Protein AF-A0A3D4YPX7-F1 (afdb_monomer)

Sequence (215 aa):
DRLLIETVGVGQSELDVARTADTTALILVPESGDSIQTLKAGVMEVADIFIVNKADRPGADRLRNDVELMLGLRKGVSFGNVPAHHGIDLKRMNPARAAREAAAAPTPAQWTPPVLSAIATKEEGIAEFVAALDRHFAYLEQSGKLSARRRERLRERVMDIVEQKIRVRLWKDTATMSRLELQLPSVEQGRSTPFAVADELLRQSGELVSGEEDK

Mean predicted aligned error: 9.62 Å

pLDDT: mean 83.22, std 16.82, range [33.41, 98.25]

Radius of gyration: 25.33 Å; Cα contacts (8 Å, |Δi|>4): 202; chains: 1; bounding box: 75×41×67 Å

Secondary structure (DSSP, 8-state):
--------SSSSHHHHHHHHSSS-EEEE-TT-TTHHHHS-HHHHHH-SEEEEE-TTSTTHHHHHHHHHHHHHHHTT--TTS--SSS---GGG--HHHHHHHHHH-SS-SS----EEEEBGGGTBTHHHHHHHHHHHHHHHHHTSHHHHHHHHHHHHHHHHHHHHHHHHHHHH-HHHHHHHHHHHHHHHTTSS-HHHHHHHHHHTTHHHHHT----

Structure (mmCIF, N/CA/C/O backbone):
data_AF-A0A3D4YPX7-F1
#
_entry.id   AF-A0A3D4YPX7-F1
#
loop_
_atom_site.group_PDB
_atom_site.id
_atom_site.type_symbol
_atom_site.label_atom_id
_atom_site.label_alt_id
_atom_site.label_comp_id
_atom_site.label_asym_id
_atom_site.label_entity_id
_atom_site.label_seq_id
_atom_site.pdbx_PDB_ins_code
_atom_site.Cartn_x
_atom_site.Cartn_y
_atom_site.Cartn_z
_atom_site.occupancy
_atom_site.B_iso_or_equiv
_atom_site.auth_seq_id
_atom_site.auth_comp_id
_atom_site.auth_asym_id
_atom_site.auth_atom_id
_atom_site.pdbx_PDB_model_num
ATOM 1 N N . ASP A 1 1 ? -11.548 -7.469 -15.439 1.00 84.50 1 ASP A N 1
ATOM 2 C CA . ASP A 1 1 ? -11.468 -6.000 -15.269 1.00 84.50 1 ASP A CA 1
ATOM 3 C C . ASP A 1 1 ? -10.284 -5.608 -14.405 1.00 84.50 1 ASP A C 1
ATOM 5 O O . ASP A 1 1 ? -9.795 -6.439 -13.646 1.00 84.50 1 ASP A O 1
ATOM 9 N N . ARG A 1 2 ? -9.805 -4.366 -14.535 1.00 89.88 2 ARG A N 1
ATOM 10 C CA . ARG A 1 2 ? -8.715 -3.799 -13.726 1.00 89.88 2 ARG A CA 1
ATOM 11 C C . ARG A 1 2 ? -9.226 -2.540 -13.031 1.00 89.88 2 ARG A C 1
ATOM 13 O O . ARG A 1 2 ? -9.752 -1.656 -13.699 1.00 89.88 2 ARG A O 1
ATOM 20 N N . LEU A 1 3 ? -9.061 -2.468 -11.713 1.00 92.38 3 LEU A N 1
ATOM 21 C CA . LEU A 1 3 ? -9.351 -1.276 -10.917 1.00 92.38 3 LEU A CA 1
ATOM 22 C C . LEU A 1 3 ? -8.025 -0.639 -10.508 1.00 92.38 3 LEU A C 1
ATOM 24 O O . LEU A 1 3 ? -7.201 -1.300 -9.878 1.00 92.38 3 LEU A O 1
ATOM 28 N N . LEU A 1 4 ? -7.824 0.625 -10.872 1.00 91.69 4 LEU A N 1
ATOM 29 C CA . LEU A 1 4 ? -6.650 1.390 -10.471 1.00 91.69 4 LEU A CA 1
ATOM 30 C C . LEU A 1 4 ? -7.029 2.305 -9.309 1.00 91.69 4 LEU A C 1
ATOM 32 O O . LEU A 1 4 ? -8.051 2.988 -9.362 1.00 91.69 4 LEU A O 1
ATOM 36 N N . ILE A 1 5 ? -6.202 2.297 -8.267 1.00 90.00 5 ILE A N 1
ATOM 37 C CA . ILE A 1 5 ? -6.337 3.163 -7.097 1.00 90.00 5 ILE A CA 1
ATOM 38 C C . ILE A 1 5 ? -5.034 3.946 -6.988 1.00 90.00 5 ILE A C 1
ATOM 40 O O . ILE A 1 5 ? -3.963 3.352 -6.883 1.00 90.00 5 ILE A O 1
ATOM 44 N N . GLU A 1 6 ? -5.131 5.269 -7.035 1.00 88.88 6 GLU A N 1
ATOM 45 C CA . GLU A 1 6 ? -3.992 6.177 -6.927 1.00 88.88 6 GLU A CA 1
ATOM 46 C C . GLU A 1 6 ? -4.049 6.921 -5.590 1.00 88.88 6 GLU A C 1
ATOM 48 O O . GLU A 1 6 ? -5.106 7.386 -5.158 1.00 88.88 6 GLU A O 1
ATOM 53 N N . THR A 1 7 ? -2.904 7.034 -4.921 1.00 84.06 7 THR A N 1
ATOM 54 C CA . THR A 1 7 ? -2.741 7.891 -3.743 1.00 84.06 7 THR A CA 1
ATOM 55 C C . THR A 1 7 ? -2.659 9.352 -4.172 1.00 84.06 7 THR A C 1
ATOM 57 O O . THR A 1 7 ? -1.869 9.683 -5.054 1.00 84.06 7 THR A O 1
ATOM 60 N N . VAL A 1 8 ? -3.391 10.244 -3.506 1.00 81.31 8 VAL A N 1
ATOM 61 C CA . VAL A 1 8 ? -3.323 11.691 -3.761 1.00 81.31 8 VAL A CA 1
ATOM 62 C C . VAL A 1 8 ? -2.720 12.402 -2.547 1.00 81.31 8 VAL A C 1
ATOM 64 O O . VAL A 1 8 ? -3.226 12.260 -1.437 1.00 81.31 8 VAL A O 1
ATOM 67 N N . GLY A 1 9 ? -1.673 13.206 -2.763 1.00 66.94 9 GLY A N 1
ATOM 68 C CA . GLY A 1 9 ? -1.049 14.040 -1.726 1.00 66.94 9 GLY A CA 1
ATOM 69 C C . GLY A 1 9 ? 0.065 13.353 -0.924 1.00 66.94 9 GLY A C 1
ATOM 70 O O . GLY A 1 9 ? 0.641 12.367 -1.370 1.00 66.94 9 GLY A O 1
ATOM 71 N N . VAL A 1 10 ? 0.396 13.926 0.240 1.00 57.75 10 VAL A N 1
ATOM 72 C CA . VAL A 1 10 ? 1.393 13.414 1.200 1.00 57.75 10 VAL A CA 1
ATOM 73 C C . VAL A 1 10 ? 0.692 13.055 2.511 1.00 57.75 10 VAL A C 1
ATOM 75 O O . VAL A 1 10 ? -0.045 13.884 3.048 1.00 57.75 10 VAL A O 1
ATOM 78 N N . GLY A 1 11 ? 0.886 11.841 3.040 1.00 60.31 11 GLY A N 1
ATOM 79 C CA . GLY A 1 11 ? 0.175 11.423 4.253 1.00 60.31 11 GLY A CA 1
ATOM 80 C C . GLY A 1 11 ? 0.639 10.101 4.865 1.00 60.31 11 GLY A C 1
ATOM 81 O O . GLY A 1 11 ? 1.799 9.728 4.762 1.00 60.31 11 GLY A O 1
ATOM 82 N N . GLN A 1 12 ? -0.261 9.453 5.610 1.00 57.69 12 GLN A N 1
ATOM 83 C CA . GLN A 1 12 ? -0.138 8.054 6.065 1.00 57.69 12 GLN A CA 1
ATOM 84 C C . GLN A 1 12 ? -0.916 7.093 5.140 1.00 57.69 12 GLN A C 1
ATOM 86 O O . GLN A 1 12 ? -1.002 5.896 5.396 1.00 57.69 12 GLN A O 1
ATOM 91 N N . SER A 1 13 ? -1.509 7.627 4.071 1.00 63.69 13 SER A N 1
ATOM 92 C CA . SER A 1 13 ? -2.477 6.947 3.208 1.00 63.69 13 SER A CA 1
ATOM 93 C C . SER A 1 13 ? -1.831 5.968 2.228 1.00 63.69 13 SER A C 1
ATOM 95 O O . SER A 1 13 ? -2.516 5.115 1.667 1.00 63.69 13 SER A O 1
ATOM 97 N N . GLU A 1 14 ? -0.523 6.072 1.997 1.00 70.69 14 GLU A N 1
ATOM 98 C CA . GLU A 1 14 ? 0.189 5.250 1.022 1.00 70.69 14 GLU A CA 1
ATOM 99 C C . GLU A 1 14 ? 0.231 3.783 1.465 1.00 70.69 14 GLU A C 1
ATOM 101 O O . GLU A 1 14 ? 0.083 2.879 0.641 1.00 70.69 14 GLU A O 1
ATOM 106 N N . LEU A 1 15 ? 0.362 3.536 2.774 1.00 72.81 15 LEU A N 1
ATOM 107 C CA . LEU A 1 15 ? 0.343 2.182 3.324 1.00 72.81 15 LEU A CA 1
ATOM 108 C C . LEU A 1 15 ? -1.065 1.570 3.284 1.00 72.81 15 LEU A C 1
ATOM 110 O O . LEU A 1 15 ? -1.204 0.384 2.987 1.00 72.81 15 LEU A O 1
ATOM 114 N N . ASP A 1 16 ? -2.104 2.370 3.524 1.00 73.62 16 ASP A N 1
ATOM 115 C CA . ASP A 1 16 ? -3.502 1.919 3.496 1.00 73.62 16 ASP A CA 1
ATOM 116 C C . ASP A 1 16 ? -3.948 1.542 2.075 1.00 73.62 16 ASP A C 1
ATOM 118 O O . ASP A 1 16 ? -4.589 0.505 1.856 1.00 73.62 16 ASP A O 1
ATOM 122 N N . VAL A 1 17 ? -3.551 2.342 1.077 1.00 72.88 17 VAL A N 1
ATOM 123 C CA . VAL A 1 17 ? -3.803 2.028 -0.337 1.00 72.88 17 VAL A CA 1
ATOM 124 C C . VAL A 1 17 ? -3.057 0.760 -0.744 1.00 72.88 17 VAL A C 1
ATOM 126 O O . VAL A 1 17 ? -3.662 -0.139 -1.335 1.00 72.88 17 VAL A O 1
ATOM 129 N N . ALA A 1 18 ? -1.781 0.634 -0.366 1.00 76.25 18 ALA A N 1
ATOM 130 C CA . ALA A 1 18 ? -0.996 -0.561 -0.659 1.00 76.25 18 ALA A CA 1
ATOM 131 C C . ALA A 1 18 ? -1.597 -1.832 -0.038 1.00 76.25 18 ALA A C 1
ATOM 133 O O . ALA A 1 18 ? -1.568 -2.901 -0.649 1.00 76.25 18 ALA A O 1
ATOM 134 N N . ARG A 1 19 ? -2.188 -1.725 1.160 1.00 76.31 19 ARG A N 1
ATOM 135 C CA . ARG A 1 19 ? -2.872 -2.845 1.821 1.00 76.31 19 ARG A CA 1
ATOM 136 C C . ARG A 1 19 ? -4.151 -3.259 1.115 1.00 76.31 19 ARG A C 1
ATOM 138 O O . ARG A 1 19 ? -4.488 -4.436 1.187 1.00 76.31 19 ARG A O 1
ATOM 145 N N . THR A 1 20 ? -4.827 -2.345 0.418 1.00 82.81 20 THR A N 1
ATOM 146 C CA . THR A 1 20 ? -6.113 -2.592 -0.256 1.00 82.81 20 THR A CA 1
ATOM 147 C C . THR A 1 20 ? -5.950 -3.299 -1.607 1.00 82.81 20 THR A C 1
ATOM 149 O O . THR A 1 20 ? -6.767 -4.156 -1.959 1.00 82.81 20 THR A O 1
ATOM 152 N N . ALA A 1 21 ? -4.898 -2.978 -2.362 1.00 89.62 21 ALA A N 1
ATOM 153 C CA . ALA A 1 21 ? -4.678 -3.516 -3.703 1.00 89.62 21 ALA A CA 1
ATOM 154 C C . ALA A 1 21 ? -4.184 -4.979 -3.698 1.00 89.62 21 ALA A C 1
ATOM 156 O O . ALA A 1 21 ? -3.568 -5.466 -2.749 1.00 89.62 21 ALA A O 1
ATOM 157 N N . ASP A 1 22 ? -4.450 -5.725 -4.777 1.00 92.94 22 ASP A N 1
ATOM 158 C CA . ASP A 1 22 ? -3.820 -7.040 -4.985 1.00 92.94 22 ASP A CA 1
ATOM 159 C C . ASP A 1 22 ? -2.327 -6.893 -5.314 1.00 92.94 22 ASP A C 1
ATOM 161 O O . ASP A 1 22 ? -1.504 -7.675 -4.837 1.00 92.94 22 ASP A O 1
ATOM 165 N N . THR A 1 23 ? -2.004 -5.883 -6.124 1.00 93.88 23 THR A N 1
ATOM 166 C CA . THR A 1 23 ? -0.656 -5.540 -6.579 1.00 93.88 23 THR A CA 1
ATOM 167 C C . THR A 1 23 ? -0.424 -4.054 -6.369 1.00 93.88 23 THR A C 1
ATOM 169 O O . THR A 1 23 ? -1.228 -3.248 -6.838 1.00 93.88 23 THR A O 1
ATOM 172 N N . THR A 1 24 ? 0.683 -3.698 -5.727 1.00 93.44 24 THR A N 1
ATOM 173 C CA . THR A 1 24 ? 1.071 -2.299 -5.516 1.00 93.44 24 THR A CA 1
ATOM 174 C C . THR A 1 24 ? 2.270 -1.943 -6.385 1.00 93.44 24 THR A C 1
ATOM 176 O O . THR A 1 24 ? 3.284 -2.644 -6.379 1.00 93.44 24 THR A O 1
ATOM 179 N N . ALA A 1 25 ? 2.167 -0.838 -7.121 1.00 93.62 25 ALA A N 1
ATOM 180 C CA . ALA A 1 25 ? 3.233 -0.315 -7.964 1.00 93.62 25 ALA A CA 1
ATOM 181 C C . ALA A 1 25 ? 3.757 1.010 -7.398 1.00 93.62 25 ALA A C 1
ATOM 183 O O . ALA A 1 25 ? 2.975 1.927 -7.156 1.00 93.62 25 ALA A O 1
ATOM 184 N N . LEU A 1 26 ? 5.074 1.120 -7.211 1.00 91.88 26 LEU A N 1
ATOM 185 C CA . LEU A 1 26 ? 5.723 2.356 -6.780 1.00 91.88 26 LEU A CA 1
ATOM 186 C C . LEU A 1 26 ? 6.378 3.051 -7.972 1.00 91.88 26 LEU A C 1
ATOM 188 O O . LEU A 1 26 ? 7.282 2.499 -8.604 1.00 91.88 26 LEU A O 1
ATOM 192 N N . ILE A 1 27 ? 5.939 4.275 -8.252 1.00 92.19 27 ILE A N 1
ATOM 193 C CA . ILE A 1 27 ? 6.471 5.099 -9.337 1.00 92.19 27 ILE A CA 1
ATOM 194 C C . ILE A 1 27 ? 7.475 6.099 -8.759 1.00 92.19 27 ILE A C 1
ATOM 196 O O . ILE A 1 27 ? 7.160 6.872 -7.858 1.00 92.19 27 ILE A O 1
ATOM 200 N N . LEU A 1 28 ? 8.689 6.083 -9.300 1.00 91.12 28 LEU A N 1
ATOM 201 C CA . LEU A 1 28 ? 9.826 6.915 -8.925 1.00 91.12 28 LEU A CA 1
ATOM 202 C C . LEU A 1 28 ? 10.259 7.773 -10.115 1.00 91.12 28 LEU A C 1
ATOM 204 O O . LEU A 1 28 ? 10.025 7.406 -11.266 1.00 91.12 28 LEU A O 1
ATOM 208 N N . VAL A 1 29 ? 10.933 8.892 -9.851 1.00 91.31 29 VAL A N 1
ATOM 209 C CA . VAL A 1 29 ? 11.547 9.740 -10.885 1.00 91.31 29 VAL A CA 1
ATOM 210 C C . VAL A 1 29 ? 13.000 10.079 -10.506 1.00 91.31 29 VAL A C 1
ATOM 212 O O . VAL A 1 29 ? 13.295 10.157 -9.317 1.00 91.31 29 VAL A O 1
ATOM 215 N N . PRO A 1 30 ? 13.928 10.280 -11.463 1.00 86.38 30 PRO A N 1
ATOM 216 C CA . PRO A 1 30 ? 15.366 10.402 -11.167 1.00 86.38 30 PRO A CA 1
ATOM 217 C C . PRO A 1 30 ? 15.787 11.656 -10.387 1.00 86.38 30 PRO A C 1
ATOM 219 O O . PRO A 1 30 ? 16.738 11.619 -9.615 1.00 86.38 30 PRO A O 1
ATOM 222 N N . GLU A 1 31 ? 15.100 12.777 -10.610 1.00 74.06 31 GLU A N 1
ATOM 223 C CA . GLU A 1 31 ? 15.520 14.116 -10.158 1.00 74.06 31 GLU A CA 1
ATOM 224 C C . GLU A 1 31 ? 14.947 14.517 -8.792 1.00 74.06 31 GLU A C 1
ATOM 226 O O . GLU A 1 31 ? 15.206 15.615 -8.300 1.00 74.06 31 GLU A O 1
ATOM 231 N N . SER A 1 32 ? 14.163 13.651 -8.153 1.00 63.31 32 SER A N 1
ATOM 232 C CA . SER A 1 32 ? 13.743 13.847 -6.769 1.00 63.31 32 SER A CA 1
ATOM 233 C C . SER A 1 32 ? 14.912 13.443 -5.866 1.00 63.31 32 SER A C 1
ATOM 235 O O . SER A 1 32 ? 15.042 12.296 -5.450 1.00 63.31 32 SER A O 1
ATOM 237 N N . GLY A 1 33 ? 15.820 14.400 -5.651 1.00 54.69 33 GLY A N 1
ATOM 238 C CA . GLY A 1 33 ? 17.189 14.240 -5.133 1.00 54.69 33 GLY A CA 1
ATOM 239 C C . GLY A 1 33 ? 17.380 13.636 -3.737 1.00 54.69 33 GLY A C 1
ATOM 240 O O . GLY A 1 33 ? 18.474 13.742 -3.201 1.00 54.69 33 GLY A O 1
ATOM 241 N N . ASP A 1 34 ? 16.362 12.995 -3.167 1.00 56.94 34 ASP A N 1
ATOM 242 C CA . ASP A 1 34 ? 16.410 12.332 -1.861 1.00 56.94 34 ASP A CA 1
ATOM 243 C C . ASP A 1 34 ? 15.482 11.097 -1.781 1.00 56.94 34 ASP A C 1
ATOM 245 O O . ASP A 1 34 ? 15.155 10.597 -0.702 1.00 56.94 34 ASP A O 1
ATOM 249 N N . SER A 1 35 ? 15.001 10.597 -2.929 1.00 58.72 35 SER A N 1
ATOM 250 C CA . SER A 1 35 ? 13.830 9.716 -2.971 1.00 58.72 35 SER A CA 1
ATOM 251 C C . SER A 1 35 ? 13.981 8.396 -2.245 1.00 58.72 35 SER A C 1
ATOM 253 O O . SER A 1 35 ? 13.069 8.049 -1.519 1.00 58.72 35 SER A O 1
ATOM 255 N N . ILE A 1 36 ? 15.081 7.654 -2.370 1.00 59.31 36 ILE A N 1
ATOM 256 C CA . ILE A 1 36 ? 15.164 6.340 -1.705 1.00 59.31 36 ILE A CA 1
ATOM 257 C C . ILE A 1 36 ? 15.295 6.490 -0.180 1.00 59.31 36 ILE A C 1
ATOM 259 O O . ILE A 1 36 ? 14.670 5.732 0.552 1.00 59.31 36 ILE A O 1
ATOM 263 N N . GLN A 1 37 ? 16.067 7.470 0.309 1.00 54.72 37 GLN A N 1
ATOM 264 C CA . GLN A 1 37 ? 16.218 7.709 1.753 1.00 54.72 37 GLN A CA 1
ATOM 265 C C . GLN A 1 37 ? 14.966 8.344 2.379 1.00 54.72 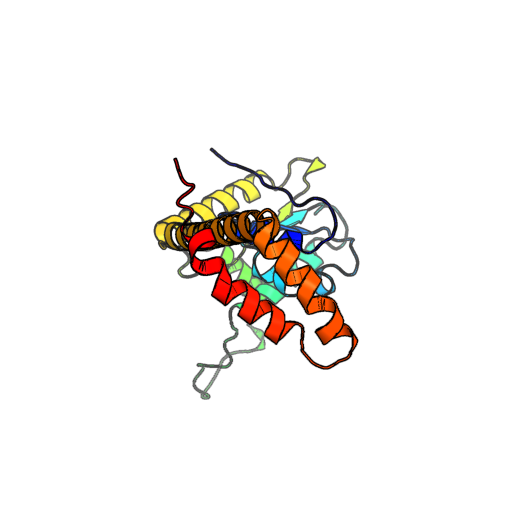37 GLN A C 1
ATOM 267 O O . GLN A 1 37 ? 14.636 8.036 3.524 1.00 54.72 37 GLN A O 1
ATOM 272 N N . THR A 1 38 ? 14.242 9.180 1.628 1.00 56.09 38 THR A N 1
ATOM 273 C CA . THR A 1 38 ? 12.986 9.814 2.075 1.00 56.09 38 THR A CA 1
ATOM 274 C C . THR A 1 38 ? 11.780 8.886 1.942 1.00 56.09 38 THR A C 1
ATOM 276 O O . THR A 1 38 ? 10.820 9.007 2.710 1.00 56.09 38 THR A O 1
ATOM 279 N N . LEU A 1 39 ? 11.821 7.925 1.012 1.00 59.53 39 LEU A N 1
ATOM 280 C CA . LEU A 1 39 ? 10.886 6.806 0.960 1.00 59.53 39 LEU A CA 1
ATOM 281 C C . LEU A 1 39 ? 11.141 5.932 2.184 1.00 59.53 39 LEU A C 1
ATOM 283 O O . LEU A 1 39 ? 11.926 4.987 2.165 1.00 59.53 39 LEU A O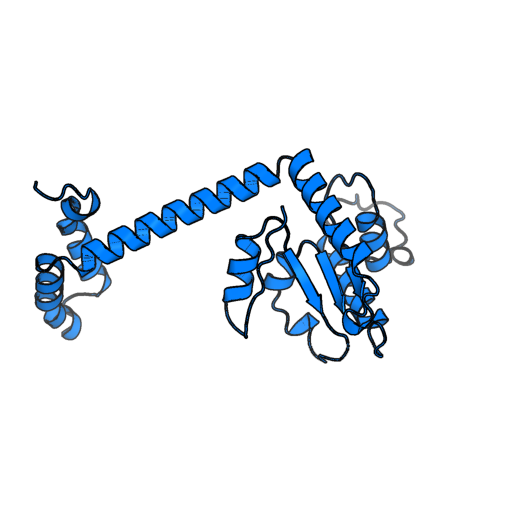 1
ATOM 287 N N . LYS A 1 40 ? 10.467 6.304 3.277 1.00 55.34 40 LYS A N 1
ATOM 288 C CA . LYS A 1 40 ? 10.415 5.574 4.542 1.00 55.34 40 LYS A CA 1
ATOM 289 C C . LYS A 1 40 ? 10.366 4.079 4.245 1.00 55.34 40 LYS A C 1
ATOM 291 O O . LYS A 1 40 ? 9.570 3.655 3.403 1.00 55.34 40 LYS A O 1
ATOM 296 N N . ALA A 1 41 ? 11.171 3.304 4.974 1.00 62.75 41 ALA A N 1
ATOM 297 C CA . ALA A 1 41 ? 11.321 1.856 4.823 1.00 62.75 41 ALA A CA 1
ATOM 298 C C . ALA A 1 41 ? 10.004 1.115 4.491 1.00 62.75 41 ALA A C 1
ATOM 300 O O . ALA A 1 41 ? 10.016 0.232 3.637 1.00 62.75 41 ALA A O 1
ATOM 301 N N . GLY A 1 42 ? 8.871 1.556 5.058 1.00 70.12 42 GLY A N 1
ATOM 302 C CA . GLY A 1 42 ? 7.537 0.994 4.838 1.00 70.12 42 GLY A CA 1
ATOM 303 C C . GLY A 1 42 ? 6.984 1.027 3.402 1.00 70.12 42 GLY A C 1
ATOM 304 O O . GLY A 1 42 ? 6.466 0.009 2.956 1.00 70.12 42 GLY A O 1
ATOM 305 N N . VAL A 1 43 ? 7.091 2.122 2.632 1.00 75.50 43 VAL A N 1
ATOM 306 C CA . VAL A 1 43 ? 6.464 2.170 1.280 1.00 75.50 43 VAL A CA 1
ATOM 307 C C . VAL A 1 43 ? 7.207 1.263 0.297 1.00 75.50 43 VAL A C 1
ATOM 309 O O . VAL A 1 43 ? 6.603 0.581 -0.528 1.00 75.50 43 VAL A O 1
ATOM 312 N N . MET A 1 44 ? 8.531 1.183 0.429 1.00 79.75 44 MET A N 1
ATOM 313 C CA . MET A 1 44 ? 9.345 0.279 -0.384 1.00 79.75 44 MET A CA 1
ATOM 314 C C . MET A 1 44 ? 9.119 -1.199 -0.037 1.00 79.75 44 MET A C 1
ATOM 316 O O . MET A 1 44 ? 9.494 -2.069 -0.815 1.00 79.75 44 MET A O 1
ATOM 320 N N . GLU A 1 45 ? 8.595 -1.519 1.150 1.00 79.19 45 GLU A N 1
ATOM 321 C CA . GLU A 1 45 ? 8.318 -2.904 1.580 1.00 79.19 45 GLU A CA 1
ATOM 322 C C . GLU A 1 45 ? 7.027 -3.461 1.000 1.00 79.19 45 GLU A C 1
ATOM 324 O O . GLU A 1 45 ? 6.918 -4.670 0.808 1.00 79.19 45 GLU A O 1
ATOM 329 N N . VAL A 1 46 ? 6.068 -2.588 0.708 1.00 82.25 46 VAL A N 1
ATOM 330 C CA . VAL A 1 46 ? 4.743 -2.988 0.225 1.00 82.25 46 VAL A CA 1
ATOM 331 C C . VAL A 1 46 ? 4.608 -2.945 -1.295 1.00 82.25 46 VAL A C 1
ATOM 333 O O . VAL A 1 46 ? 3.596 -3.394 -1.824 1.00 82.25 46 VAL A O 1
ATOM 336 N N . ALA A 1 47 ? 5.613 -2.428 -2.005 1.00 90.81 47 ALA A N 1
ATOM 337 C CA . ALA A 1 47 ? 5.627 -2.394 -3.460 1.00 90.81 47 ALA A CA 1
ATOM 338 C C . ALA A 1 47 ? 5.954 -3.777 -4.046 1.00 90.81 47 ALA A C 1
ATOM 340 O O . ALA A 1 47 ? 7.015 -4.352 -3.795 1.00 90.81 47 ALA A O 1
ATOM 341 N N . ASP A 1 48 ? 5.059 -4.285 -4.887 1.00 94.38 48 ASP A N 1
ATOM 342 C CA . ASP A 1 48 ? 5.270 -5.519 -5.639 1.00 94.38 48 ASP A CA 1
ATOM 343 C C . ASP A 1 48 ? 5.964 -5.241 -6.990 1.00 94.38 48 ASP A C 1
ATOM 345 O O . ASP A 1 48 ? 6.539 -6.155 -7.582 1.00 94.38 48 ASP A O 1
ATOM 349 N N . ILE A 1 49 ? 5.924 -3.997 -7.491 1.00 96.25 49 ILE A N 1
ATOM 350 C CA . ILE A 1 49 ? 6.545 -3.545 -8.750 1.00 96.25 49 ILE A CA 1
ATOM 351 C C . ILE A 1 49 ? 7.102 -2.126 -8.568 1.00 96.25 49 ILE A C 1
ATOM 353 O O . ILE A 1 49 ? 6.446 -1.278 -7.966 1.00 96.25 49 ILE A O 1
ATOM 357 N N . PHE A 1 50 ? 8.276 -1.845 -9.134 1.00 95.50 50 PHE A N 1
ATOM 358 C CA . PHE A 1 50 ? 8.869 -0.506 -9.165 1.00 95.50 50 PHE A CA 1
ATOM 359 C C . PHE A 1 50 ? 8.963 0.007 -10.601 1.00 95.50 50 PHE A C 1
ATOM 361 O O . PHE A 1 50 ? 9.322 -0.738 -11.515 1.00 95.50 50 PHE A O 1
ATOM 368 N N . ILE A 1 51 ? 8.680 1.294 -10.792 1.00 96.38 51 ILE A N 1
ATOM 369 C CA . ILE A 1 51 ? 8.764 1.972 -12.084 1.00 96.38 51 ILE A CA 1
ATOM 370 C C . ILE A 1 51 ? 9.605 3.229 -11.915 1.00 96.38 51 ILE A C 1
ATOM 372 O O . ILE A 1 51 ? 9.238 4.121 -11.160 1.00 96.38 51 ILE A O 1
ATOM 376 N N . VAL A 1 52 ? 10.706 3.333 -12.650 1.00 95.50 52 VAL A N 1
ATOM 377 C CA . VAL A 1 52 ? 11.451 4.580 -12.833 1.00 95.50 52 VAL A CA 1
ATOM 378 C C . VAL A 1 52 ? 10.864 5.288 -14.050 1.00 95.50 52 VAL A C 1
ATOM 380 O O . VAL A 1 52 ? 11.195 4.977 -15.194 1.00 95.50 52 VAL A O 1
ATOM 383 N N . ASN A 1 53 ? 9.931 6.204 -13.802 1.00 96.25 53 ASN A N 1
ATOM 384 C CA . ASN A 1 53 ? 9.318 7.027 -14.836 1.00 96.25 53 ASN A CA 1
ATOM 385 C C . ASN A 1 53 ? 10.220 8.223 -15.184 1.00 96.25 53 ASN A C 1
ATOM 387 O O . ASN A 1 53 ? 11.043 8.651 -14.375 1.00 96.25 53 ASN A O 1
ATOM 391 N N . LYS A 1 54 ? 10.021 8.804 -16.371 1.00 96.19 54 LYS A N 1
ATOM 392 C CA . LYS A 1 54 ? 10.906 9.818 -16.966 1.00 96.19 54 LYS A CA 1
ATOM 393 C C . LYS A 1 54 ? 12.326 9.276 -17.144 1.00 96.19 54 LYS A C 1
ATOM 395 O O . LYS A 1 54 ? 13.309 9.930 -16.796 1.00 96.19 54 LYS A O 1
ATOM 400 N N . ALA A 1 55 ? 12.414 8.044 -17.644 1.00 96.06 55 ALA A N 1
ATOM 401 C CA . ALA A 1 55 ? 13.673 7.338 -17.841 1.00 96.06 55 ALA A CA 1
ATOM 402 C C . ALA A 1 55 ? 14.601 7.995 -18.884 1.00 96.06 55 ALA A C 1
ATOM 404 O O . ALA A 1 55 ? 15.778 7.663 -18.949 1.00 96.06 55 ALA A O 1
ATOM 405 N N . ASP A 1 56 ? 14.097 8.958 -19.658 1.00 96.00 56 ASP A N 1
ATOM 406 C CA . ASP A 1 56 ? 14.870 9.841 -20.532 1.00 96.00 56 ASP A CA 1
ATOM 407 C C . ASP A 1 56 ? 15.698 10.894 -19.780 1.00 96.00 56 ASP A C 1
ATOM 409 O O . ASP A 1 56 ? 16.538 11.563 -20.384 1.00 96.00 56 ASP A O 1
ATOM 413 N N . ARG A 1 57 ? 15.471 11.071 -18.474 1.00 94.81 57 ARG A N 1
ATOM 414 C CA . ARG A 1 57 ? 16.171 12.075 -17.672 1.00 94.81 57 ARG A CA 1
ATOM 415 C C . ARG A 1 57 ? 17.488 11.548 -17.097 1.00 94.81 57 ARG A C 1
ATOM 417 O O . ARG A 1 57 ? 17.578 10.373 -16.724 1.00 94.81 57 ARG A O 1
ATOM 424 N N . PRO A 1 58 ? 18.504 12.419 -16.945 1.00 93.25 58 PRO A N 1
ATOM 425 C CA . PRO A 1 58 ? 19.747 12.060 -16.276 1.00 93.25 58 PRO A CA 1
ATOM 426 C C . PRO A 1 58 ? 19.502 11.446 -14.891 1.00 93.25 58 PRO A C 1
ATOM 428 O O . PRO A 1 58 ? 18.690 11.936 -14.111 1.00 93.25 58 PRO A O 1
ATOM 431 N N . GLY A 1 59 ? 20.226 10.370 -14.579 1.00 91.31 59 GLY A N 1
ATOM 432 C CA . GLY A 1 59 ? 20.126 9.671 -13.293 1.00 91.31 59 GLY A CA 1
ATOM 433 C C . GLY A 1 59 ? 19.126 8.511 -13.254 1.00 91.31 59 GLY A C 1
ATOM 434 O O . GLY A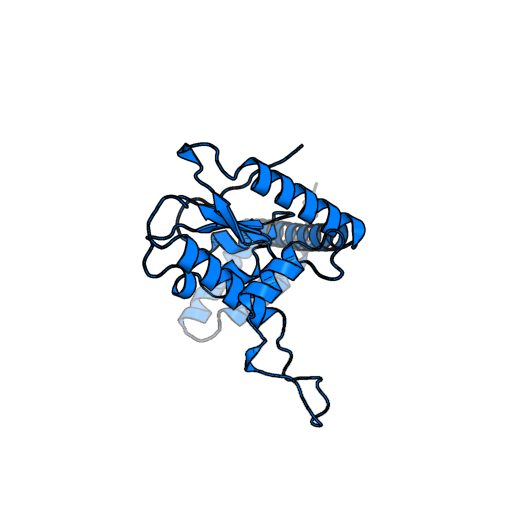 1 59 ? 19.125 7.781 -12.265 1.00 91.31 59 GLY A O 1
ATOM 435 N N . ALA A 1 60 ? 18.331 8.279 -14.306 1.00 93.31 60 ALA A N 1
ATOM 436 C CA . ALA A 1 60 ? 17.369 7.172 -14.348 1.00 93.31 60 ALA A CA 1
ATOM 437 C C . ALA A 1 60 ? 18.014 5.796 -14.150 1.00 93.31 60 ALA A C 1
ATOM 439 O O . ALA A 1 60 ? 17.577 5.024 -13.295 1.00 93.31 60 ALA A O 1
ATOM 440 N N . ASP A 1 61 ? 19.101 5.518 -14.873 1.00 93.06 61 ASP A N 1
ATOM 441 C CA . ASP A 1 61 ? 19.826 4.249 -14.752 1.00 93.06 61 ASP A CA 1
ATOM 442 C C . ASP A 1 61 ? 20.425 4.052 -13.359 1.00 93.06 61 ASP A C 1
ATOM 444 O O . ASP A 1 61 ? 20.412 2.944 -12.819 1.00 93.06 61 ASP A O 1
ATOM 448 N N . ARG A 1 62 ? 20.915 5.141 -12.754 1.00 91.00 62 ARG A N 1
ATOM 449 C CA . ARG A 1 62 ? 21.446 5.126 -11.390 1.00 91.00 62 ARG A CA 1
ATOM 450 C C . ARG A 1 62 ? 20.343 4.790 -10.390 1.00 91.00 62 ARG A C 1
ATOM 452 O O . ARG A 1 62 ? 20.510 3.853 -9.620 1.00 91.00 62 ARG A O 1
ATOM 459 N N . LEU A 1 63 ? 19.210 5.491 -10.452 1.00 91.00 63 LEU A N 1
ATOM 460 C CA . LEU A 1 63 ? 18.069 5.250 -9.569 1.00 91.00 63 LEU A CA 1
ATOM 461 C C . LEU A 1 63 ? 17.552 3.812 -9.698 1.00 91.00 63 LEU A C 1
ATOM 463 O O . LEU A 1 63 ? 17.320 3.144 -8.693 1.00 91.00 63 LEU A O 1
ATOM 467 N N . ARG A 1 64 ? 17.422 3.306 -10.929 1.00 92.75 64 ARG A N 1
ATOM 468 C CA . ARG A 1 64 ? 17.035 1.914 -11.181 1.00 92.75 64 ARG A CA 1
ATOM 469 C C . ARG A 1 64 ? 18.001 0.935 -10.511 1.00 92.75 64 ARG A C 1
ATOM 471 O O . ARG A 1 64 ? 17.557 0.025 -9.815 1.00 92.75 64 ARG A O 1
ATOM 478 N N . ASN A 1 65 ? 19.303 1.133 -10.703 1.00 91.12 65 ASN A N 1
ATOM 479 C CA . ASN A 1 65 ? 20.329 0.281 -10.110 1.00 91.12 65 ASN A CA 1
ATOM 480 C C . ASN A 1 65 ? 20.328 0.347 -8.572 1.00 91.12 65 ASN A C 1
ATOM 482 O O . ASN A 1 65 ? 20.498 -0.683 -7.923 1.00 91.12 65 ASN A O 1
ATOM 486 N N . ASP A 1 66 ? 20.092 1.522 -7.988 1.00 89.50 66 ASP A N 1
ATOM 487 C CA . ASP A 1 66 ? 20.025 1.702 -6.534 1.00 89.50 66 ASP A CA 1
ATOM 488 C C . ASP A 1 66 ? 18.828 0.940 -5.926 1.00 89.50 66 ASP A C 1
ATOM 490 O O . ASP A 1 66 ? 18.973 0.269 -4.899 1.00 89.50 66 ASP A O 1
ATOM 494 N N . VAL A 1 67 ? 17.662 0.953 -6.589 1.00 90.38 67 VAL A N 1
ATOM 495 C CA . VAL A 1 67 ? 16.492 0.149 -6.179 1.00 90.38 67 VAL A CA 1
ATOM 496 C C . VAL A 1 67 ? 16.780 -1.349 -6.311 1.00 90.38 67 VAL A C 1
ATOM 498 O O . VAL A 1 67 ? 16.514 -2.113 -5.383 1.00 90.38 67 VAL A O 1
ATOM 501 N N . GLU A 1 68 ? 17.354 -1.792 -7.433 1.00 91.19 68 GLU A N 1
ATOM 502 C CA . GLU A 1 68 ? 17.712 -3.202 -7.635 1.00 91.19 68 GLU A CA 1
ATOM 503 C C . GLU A 1 68 ? 18.730 -3.690 -6.590 1.00 91.19 68 GLU A C 1
ATOM 505 O O . GLU A 1 68 ? 18.596 -4.799 -6.070 1.00 91.19 68 GLU A O 1
ATOM 510 N N . LEU A 1 69 ? 19.722 -2.863 -6.239 1.00 88.06 69 LEU A N 1
ATOM 511 C CA . LEU A 1 69 ? 20.695 -3.160 -5.186 1.00 88.06 69 LEU A CA 1
ATOM 512 C C . LEU A 1 69 ? 19.992 -3.366 -3.841 1.00 88.06 69 LEU A C 1
ATOM 514 O O . LEU A 1 69 ? 20.236 -4.367 -3.166 1.00 88.06 69 LEU A O 1
ATOM 518 N N . MET A 1 70 ? 19.091 -2.455 -3.471 1.00 86.19 70 MET A N 1
ATOM 519 C CA . MET A 1 70 ? 18.326 -2.530 -2.225 1.00 86.19 70 MET A CA 1
ATOM 520 C C . MET A 1 70 ? 17.459 -3.797 -2.155 1.00 86.19 70 MET A C 1
ATOM 522 O O . MET A 1 70 ? 17.461 -4.496 -1.138 1.00 86.19 70 MET A O 1
ATOM 526 N N . LEU A 1 71 ? 16.772 -4.144 -3.247 1.00 86.56 71 LEU A N 1
ATOM 527 C CA . LEU A 1 71 ? 15.984 -5.376 -3.350 1.00 86.56 71 LEU A CA 1
ATOM 528 C C . LEU A 1 71 ? 16.861 -6.633 -3.255 1.00 86.56 71 LEU A C 1
ATOM 530 O O . LEU A 1 71 ? 16.493 -7.593 -2.573 1.00 86.56 71 LEU A O 1
ATOM 534 N N . GLY A 1 72 ? 18.034 -6.617 -3.893 1.00 84.69 72 GLY A N 1
ATOM 535 C CA . GLY A 1 72 ? 19.011 -7.704 -3.826 1.00 84.69 72 GLY A CA 1
ATOM 536 C C . GLY A 1 72 ? 19.548 -7.935 -2.413 1.00 84.69 72 GLY A C 1
ATOM 537 O O . GLY A 1 72 ? 19.686 -9.080 -1.986 1.00 84.69 72 GLY A O 1
ATOM 538 N N . LEU A 1 73 ? 19.790 -6.861 -1.657 1.00 82.00 73 LEU A N 1
ATOM 539 C CA . LEU A 1 73 ? 20.203 -6.940 -0.253 1.00 82.00 73 LEU A CA 1
ATOM 540 C C . LEU A 1 73 ? 19.071 -7.472 0.646 1.00 82.00 73 LEU A C 1
ATOM 542 O O . LEU A 1 73 ? 19.321 -8.338 1.484 1.00 82.00 73 LEU A O 1
ATOM 546 N N . ARG A 1 74 ? 17.822 -7.020 0.440 1.00 76.38 74 ARG A N 1
ATOM 547 C CA . ARG A 1 74 ? 16.635 -7.456 1.208 1.00 76.38 74 ARG A CA 1
ATOM 548 C C . ARG A 1 74 ? 16.304 -8.937 1.057 1.00 76.38 74 ARG A C 1
ATOM 550 O O . ARG A 1 74 ? 15.900 -9.564 2.031 1.00 76.38 74 ARG A O 1
ATOM 557 N N . LYS A 1 75 ? 16.463 -9.508 -0.142 1.00 65.44 75 LYS A N 1
ATOM 558 C CA . LYS A 1 75 ? 16.181 -10.934 -0.394 1.00 65.44 75 LYS A CA 1
ATOM 559 C C . LYS A 1 75 ? 17.138 -11.893 0.316 1.00 65.44 75 LYS A C 1
ATOM 561 O O . LYS A 1 75 ? 16.934 -13.101 0.258 1.00 65.44 75 LYS A O 1
ATOM 566 N N . GLY A 1 76 ? 18.157 -11.370 0.991 1.00 53.72 76 GLY A N 1
ATOM 567 C CA . GLY A 1 76 ? 19.161 -12.187 1.626 1.00 53.72 76 GLY A CA 1
ATOM 568 C C . GLY A 1 76 ? 20.190 -12.660 0.607 1.00 53.72 76 GLY A C 1
ATOM 569 O O . GLY A 1 76 ? 20.212 -13.817 0.192 1.00 53.72 76 GLY A O 1
ATOM 570 N N . VAL A 1 77 ? 21.235 -11.850 0.469 1.00 44.41 77 VAL A N 1
ATOM 571 C CA . VAL A 1 77 ? 22.513 -12.367 0.970 1.00 44.41 77 VAL A CA 1
ATOM 572 C C . VAL A 1 77 ? 22.271 -12.790 2.424 1.00 44.41 77 VAL A C 1
ATOM 574 O O . VAL A 1 77 ? 22.458 -12.020 3.360 1.00 44.41 77 VAL A O 1
ATOM 577 N N . SER A 1 78 ? 21.700 -13.979 2.613 1.00 40.59 78 SER A N 1
ATOM 578 C CA . SER A 1 78 ? 21.480 -14.550 3.927 1.00 40.59 78 SER A CA 1
ATOM 579 C C . SER A 1 78 ? 22.874 -14.857 4.459 1.00 40.59 78 SER A C 1
ATOM 581 O O . SER A 1 78 ? 23.446 -15.893 4.134 1.00 40.59 78 SER A O 1
ATOM 583 N N . PHE A 1 79 ? 23.426 -13.997 5.314 1.00 46.06 79 PHE A N 1
ATOM 584 C CA . PHE A 1 79 ? 24.565 -14.332 6.182 1.00 46.06 79 PHE A CA 1
ATOM 585 C C . PHE A 1 79 ? 24.185 -15.393 7.242 1.00 46.06 79 PHE A C 1
ATOM 587 O O . PHE A 1 79 ? 24.709 -15.395 8.348 1.00 46.06 79 PHE A O 1
ATOM 594 N N . GLY A 1 80 ? 23.233 -16.279 6.937 1.00 39.38 80 GLY A N 1
ATOM 595 C CA . GLY A 1 80 ? 22.557 -17.129 7.911 1.00 39.38 80 GLY A CA 1
ATOM 596 C C . GLY A 1 80 ? 22.527 -18.616 7.586 1.00 39.38 80 GLY A C 1
ATOM 597 O O . GLY A 1 80 ? 21.988 -19.346 8.398 1.00 39.38 80 GLY A O 1
ATOM 598 N N . ASN A 1 81 ? 23.060 -19.086 6.447 1.00 35.38 81 ASN A N 1
ATOM 599 C CA . ASN A 1 81 ? 23.118 -20.532 6.158 1.00 35.38 81 ASN A CA 1
ATOM 600 C C . ASN A 1 81 ? 24.196 -20.944 5.135 1.00 35.38 81 ASN A C 1
ATOM 602 O O . ASN A 1 81 ? 24.019 -21.894 4.376 1.00 35.38 81 ASN A O 1
ATOM 606 N N . VAL A 1 82 ? 25.336 -20.251 5.112 1.00 39.81 82 VAL A N 1
ATOM 607 C CA . VAL A 1 82 ? 26.517 -20.735 4.380 1.00 39.81 82 VAL A CA 1
ATOM 608 C C . VAL A 1 82 ? 27.434 -21.423 5.393 1.00 39.81 82 VAL A C 1
ATOM 610 O O . VAL A 1 82 ? 27.934 -20.737 6.287 1.00 39.81 82 VAL A O 1
ATOM 613 N N . PRO A 1 83 ? 27.662 -22.750 5.306 1.00 33.41 83 PRO A N 1
ATOM 614 C CA . PRO A 1 83 ? 28.692 -23.410 6.097 1.00 33.41 83 PRO A CA 1
ATOM 615 C C . PRO A 1 83 ? 30.017 -22.688 5.870 1.00 33.41 83 PRO A C 1
ATOM 617 O O . PRO A 1 83 ? 30.426 -22.473 4.729 1.00 33.41 83 PRO A O 1
ATOM 620 N N . ALA A 1 84 ? 30.674 -22.284 6.953 1.00 39.25 84 ALA A N 1
ATOM 621 C CA . ALA A 1 84 ? 31.911 -21.518 6.918 1.00 39.25 84 ALA A CA 1
ATOM 622 C C . ALA A 1 84 ? 33.113 -22.372 6.469 1.00 39.25 84 ALA A C 1
ATOM 624 O O . AL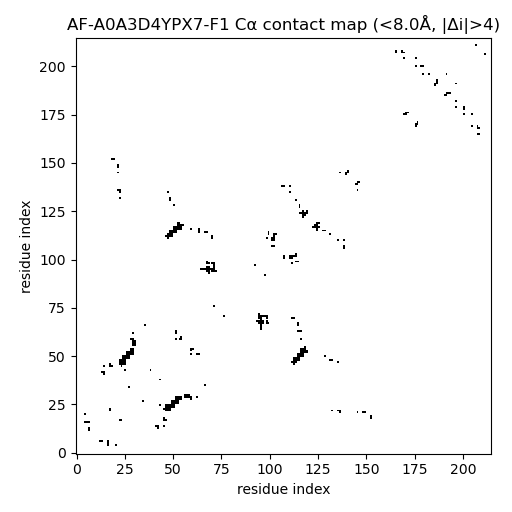A A 1 84 ? 34.094 -22.457 7.188 1.00 39.25 84 ALA A O 1
ATOM 625 N N . HIS A 1 85 ? 33.063 -23.013 5.297 1.00 41.03 85 HIS A N 1
ATOM 626 C CA . HIS A 1 85 ? 34.217 -23.671 4.686 1.00 41.03 85 HIS A CA 1
ATOM 627 C C . HIS A 1 85 ? 34.176 -23.558 3.146 1.00 41.03 85 HIS A C 1
ATOM 629 O O . HIS A 1 85 ? 33.372 -24.191 2.475 1.00 41.03 85 HIS A O 1
ATOM 635 N N . HIS A 1 86 ? 35.111 -22.742 2.635 1.00 42.25 86 HIS A N 1
ATOM 636 C CA . HIS A 1 86 ? 35.609 -22.565 1.259 1.00 42.25 86 HIS A CA 1
ATOM 637 C C . HIS A 1 86 ? 34.690 -21.997 0.150 1.00 42.25 86 HIS A C 1
ATOM 639 O O . HIS A 1 86 ? 33.865 -22.686 -0.434 1.00 42.25 86 HIS A O 1
ATOM 645 N N . GLY A 1 87 ? 35.016 -20.771 -0.296 1.00 44.69 87 GLY A N 1
ATOM 646 C CA . GLY A 1 87 ? 35.088 -20.486 -1.738 1.00 44.69 87 GLY A CA 1
ATOM 647 C C . GLY A 1 87 ? 33.950 -19.713 -2.411 1.00 44.69 87 GLY A C 1
ATOM 648 O O . GLY A 1 87 ? 33.800 -19.846 -3.622 1.00 44.69 87 GLY A O 1
ATOM 649 N N . ILE A 1 88 ? 33.177 -18.884 -1.703 1.00 46.56 88 ILE A N 1
ATOM 650 C CA . ILE A 1 88 ? 32.281 -17.930 -2.382 1.00 46.56 88 ILE A CA 1
ATOM 651 C C . ILE A 1 88 ? 33.071 -16.663 -2.716 1.00 46.56 88 ILE A C 1
ATOM 653 O O . ILE A 1 88 ? 33.512 -15.932 -1.829 1.00 46.56 88 ILE A O 1
ATOM 657 N N . ASP A 1 89 ? 33.264 -16.414 -4.009 1.00 48.97 89 ASP A N 1
ATOM 658 C CA . ASP A 1 89 ? 33.911 -15.207 -4.516 1.00 48.97 89 ASP A CA 1
ATOM 659 C C . ASP A 1 89 ? 32.990 -13.997 -4.284 1.00 48.97 89 ASP A C 1
ATOM 661 O O . ASP A 1 89 ? 32.116 -13.685 -5.095 1.00 48.97 89 ASP A O 1
ATOM 665 N N . LEU A 1 90 ? 33.174 -13.317 -3.149 1.00 50.19 90 LEU A N 1
ATOM 666 C CA . LEU A 1 90 ? 32.451 -12.095 -2.767 1.00 50.19 90 LEU A CA 1
ATOM 667 C C . LEU A 1 90 ? 32.542 -10.995 -3.845 1.00 50.19 90 LEU A C 1
ATOM 669 O O . LEU A 1 90 ? 31.674 -10.128 -3.902 1.00 50.19 90 LEU A O 1
ATOM 673 N N . LYS A 1 91 ? 33.536 -11.052 -4.750 1.00 46.03 91 LYS A N 1
ATOM 674 C CA . LYS A 1 91 ? 33.668 -10.139 -5.900 1.00 46.03 91 LYS A CA 1
ATOM 675 C C . LYS A 1 91 ? 32.678 -10.421 -7.041 1.00 46.03 91 LYS A C 1
ATOM 677 O O . LYS A 1 91 ? 32.536 -9.581 -7.925 1.00 46.03 91 LYS A O 1
ATOM 682 N N . ARG A 1 92 ? 31.991 -11.573 -7.048 1.00 52.81 92 ARG A N 1
ATOM 683 C CA . ARG A 1 92 ? 31.018 -11.973 -8.090 1.00 52.81 92 ARG A CA 1
ATOM 684 C C . ARG A 1 92 ? 29.559 -11.705 -7.729 1.00 52.81 92 ARG A C 1
ATOM 686 O O . ARG A 1 92 ? 28.689 -11.859 -8.585 1.00 52.81 92 ARG A O 1
ATOM 693 N N . MET A 1 93 ? 29.268 -11.293 -6.500 1.00 63.16 93 MET A N 1
ATOM 694 C CA . MET A 1 93 ? 27.903 -10.974 -6.093 1.00 63.16 93 MET A CA 1
ATOM 695 C C . MET A 1 93 ? 27.602 -9.519 -6.440 1.00 63.16 93 MET A C 1
ATOM 697 O O . MET A 1 93 ? 27.946 -8.611 -5.696 1.00 63.16 93 MET A O 1
ATOM 701 N N . ASN A 1 94 ? 26.965 -9.300 -7.591 1.00 83.31 94 ASN A N 1
ATOM 702 C CA . ASN A 1 94 ? 26.286 -8.046 -7.903 1.00 83.31 94 ASN A CA 1
ATOM 703 C C . ASN A 1 94 ? 24.812 -8.204 -7.473 1.00 83.31 94 ASN A C 1
ATOM 705 O O . ASN A 1 94 ? 24.048 -8.842 -8.205 1.00 83.31 94 ASN A O 1
ATOM 709 N N . PRO A 1 95 ? 24.394 -7.682 -6.300 1.00 84.81 95 PRO A N 1
ATOM 710 C CA . PRO A 1 95 ? 23.050 -7.927 -5.777 1.00 84.81 95 PRO A CA 1
ATOM 711 C C . PRO A 1 95 ? 21.959 -7.336 -6.674 1.00 84.81 95 PRO A C 1
ATOM 713 O O . PRO A 1 95 ? 20.901 -7.942 -6.811 1.00 84.81 95 PRO A O 1
ATOM 716 N N . ALA A 1 96 ? 22.238 -6.214 -7.349 1.00 86.88 96 ALA A N 1
ATOM 717 C CA . ALA A 1 96 ? 21.323 -5.623 -8.322 1.00 86.88 96 ALA A CA 1
ATOM 718 C C . ALA A 1 96 ? 21.090 -6.559 -9.517 1.00 86.88 96 ALA A C 1
ATOM 720 O O . ALA A 1 96 ? 19.953 -6.805 -9.922 1.00 86.88 96 ALA A O 1
ATOM 721 N N . ARG A 1 97 ? 22.162 -7.169 -10.040 1.00 87.75 97 ARG A N 1
ATOM 722 C CA . ARG A 1 97 ? 22.056 -8.182 -11.100 1.00 87.75 97 ARG A CA 1
ATOM 723 C C . ARG A 1 97 ? 21.257 -9.402 -10.640 1.00 87.75 97 ARG A C 1
ATOM 725 O O . ARG A 1 97 ? 20.379 -9.845 -11.372 1.00 87.75 97 ARG A O 1
ATOM 732 N N . ALA A 1 98 ? 21.530 -9.912 -9.440 1.00 86.94 98 ALA A N 1
ATOM 733 C CA . ALA A 1 98 ? 20.806 -11.055 -8.886 1.00 86.94 98 ALA A CA 1
ATOM 734 C C . ALA A 1 98 ? 19.305 -10.756 -8.716 1.00 86.94 98 ALA A C 1
ATOM 736 O O . ALA A 1 98 ? 18.469 -11.584 -9.074 1.00 86.94 98 ALA A O 1
ATOM 737 N N . ALA A 1 99 ? 18.951 -9.558 -8.236 1.00 87.88 99 ALA A N 1
ATOM 738 C CA . ALA A 1 99 ? 17.561 -9.116 -8.146 1.00 87.88 99 ALA A CA 1
ATOM 739 C C . ALA A 1 99 ? 16.894 -9.060 -9.529 1.00 87.88 99 ALA A C 1
ATOM 741 O O . ALA A 1 99 ? 15.784 -9.562 -9.695 1.00 87.88 99 ALA A O 1
ATOM 742 N N . ARG A 1 100 ? 17.588 -8.517 -10.536 1.00 90.50 100 ARG A N 1
ATOM 743 C CA . ARG A 1 100 ? 17.089 -8.428 -11.914 1.00 90.50 100 ARG A CA 1
ATOM 744 C C . ARG A 1 100 ? 16.856 -9.801 -12.545 1.00 90.50 100 ARG A C 1
ATOM 746 O O . ARG A 1 100 ? 15.809 -10.024 -13.146 1.00 90.50 100 ARG A O 1
ATOM 753 N N . GLU A 1 101 ? 17.803 -10.723 -12.394 1.00 89.44 101 GLU A N 1
ATOM 754 C CA . GLU A 1 101 ? 17.678 -12.099 -12.896 1.00 89.44 101 GLU A CA 1
ATOM 755 C C . GLU A 1 101 ? 16.530 -12.839 -12.194 1.00 89.44 101 GLU A C 1
ATOM 757 O O . GLU A 1 101 ? 15.710 -13.478 -12.853 1.00 89.44 101 GLU A O 1
ATOM 762 N N . ALA A 1 102 ? 16.398 -12.679 -10.874 1.00 88.75 102 ALA A N 1
ATOM 763 C CA . ALA A 1 102 ? 15.293 -13.260 -10.118 1.00 88.75 102 ALA A CA 1
ATOM 764 C C . ALA A 1 102 ? 13.926 -12.660 -10.500 1.00 88.75 102 ALA A C 1
ATOM 766 O O . ALA A 1 102 ? 12.930 -13.381 -10.520 1.00 88.75 102 ALA A O 1
ATOM 767 N N . ALA A 1 103 ? 13.856 -11.361 -10.813 1.00 91.44 103 ALA A N 1
ATOM 768 C CA . ALA A 1 103 ? 12.638 -10.692 -11.284 1.00 91.44 103 ALA A CA 1
ATOM 769 C C . ALA A 1 103 ? 12.199 -11.150 -12.687 1.00 91.44 103 ALA A C 1
ATOM 771 O O . ALA A 1 103 ? 11.013 -11.101 -13.013 1.00 91.44 103 ALA A O 1
ATOM 772 N N . ALA A 1 104 ? 13.153 -11.570 -13.522 1.00 89.75 104 ALA A N 1
ATOM 773 C CA . ALA A 1 104 ? 12.905 -12.030 -14.886 1.00 89.75 104 ALA A CA 1
ATOM 774 C C . ALA A 1 104 ? 12.481 -13.509 -14.968 1.00 89.75 104 ALA A C 1
ATOM 776 O O . ALA A 1 104 ? 12.082 -13.969 -16.038 1.00 89.75 104 ALA A O 1
ATOM 777 N N . ALA A 1 105 ? 12.564 -14.263 -13.867 1.00 87.38 105 ALA A N 1
ATOM 778 C CA . ALA A 1 105 ? 12.204 -15.675 -13.850 1.00 87.38 105 ALA A CA 1
ATOM 779 C C . ALA A 1 105 ? 10.706 -15.872 -14.184 1.00 87.38 105 ALA A C 1
ATOM 781 O O . ALA A 1 105 ? 9.856 -15.268 -13.528 1.00 87.38 105 ALA A O 1
ATOM 782 N N . PRO A 1 106 ? 10.352 -16.735 -15.159 1.00 81.38 106 PRO A N 1
ATOM 783 C CA . PRO A 1 106 ? 8.965 -16.903 -15.605 1.00 81.38 106 PRO A CA 1
ATOM 784 C C . PRO A 1 106 ? 8.073 -17.592 -14.564 1.00 81.38 106 PRO A C 1
ATOM 786 O O . PRO A 1 106 ? 6.882 -17.305 -14.483 1.00 81.38 106 PRO A O 1
ATOM 789 N N . THR A 1 107 ? 8.644 -18.477 -13.743 1.00 82.38 107 THR A N 1
ATOM 790 C CA . THR A 1 107 ? 7.933 -19.185 -12.668 1.00 82.38 107 THR A CA 1
ATOM 791 C C . THR A 1 107 ? 8.759 -19.105 -11.385 1.00 82.38 107 THR A C 1
ATOM 793 O O . THR A 1 107 ? 9.485 -20.041 -11.044 1.00 82.38 107 THR A O 1
ATOM 796 N N . PRO A 1 108 ? 8.738 -17.956 -10.689 1.00 83.19 108 PRO A N 1
ATOM 797 C CA . PRO A 1 108 ? 9.570 -17.759 -9.517 1.00 83.19 108 PRO A CA 1
ATOM 798 C C . PRO A 1 108 ? 8.981 -18.492 -8.306 1.00 83.19 108 PRO A C 1
ATOM 800 O O . PRO A 1 108 ? 7.805 -18.334 -7.984 1.00 83.19 108 PRO A O 1
ATOM 803 N N . ALA A 1 109 ? 9.819 -19.217 -7.557 1.00 84.88 109 ALA A N 1
ATOM 804 C CA . ALA A 1 109 ? 9.428 -19.752 -6.246 1.00 84.88 109 ALA A CA 1
ATOM 805 C C . ALA A 1 109 ? 9.040 -18.622 -5.267 1.00 84.88 109 ALA A C 1
ATOM 807 O O . ALA A 1 109 ? 8.119 -18.746 -4.460 1.00 84.88 109 ALA A O 1
ATOM 808 N N . GLN A 1 110 ? 9.714 -17.474 -5.379 1.00 90.00 110 GLN A N 1
ATOM 809 C CA . GLN A 1 110 ? 9.424 -16.266 -4.617 1.00 90.00 110 GLN A CA 1
ATOM 810 C C . GLN A 1 110 ? 9.446 -15.048 -5.534 1.00 90.00 110 GLN A C 1
ATOM 812 O O . GLN A 1 110 ? 10.471 -14.774 -6.164 1.00 90.00 110 GLN A O 1
ATOM 817 N N . TRP A 1 111 ? 8.363 -14.269 -5.526 1.00 93.44 111 TRP A N 1
ATOM 818 C CA . TRP A 1 111 ? 8.309 -12.999 -6.243 1.00 93.44 111 TRP A CA 1
ATOM 819 C C . TRP A 1 111 ? 9.464 -12.081 -5.835 1.00 93.44 111 TRP A C 1
ATOM 821 O O . TRP A 1 111 ? 9.755 -11.913 -4.648 1.00 93.44 111 TRP A O 1
ATOM 831 N N . THR A 1 112 ? 10.147 -11.510 -6.822 1.00 93.44 112 THR A N 1
ATOM 832 C CA . THR A 1 112 ? 11.016 -10.351 -6.609 1.00 93.44 112 THR A CA 1
ATOM 833 C C . THR A 1 112 ? 10.487 -9.216 -7.464 1.00 93.44 112 THR A C 1
ATOM 835 O O . THR A 1 112 ? 10.344 -9.417 -8.673 1.00 93.44 112 THR A O 1
ATOM 838 N N . PRO A 1 113 ? 10.197 -8.054 -6.853 1.00 95.25 113 PRO A N 1
ATOM 839 C CA . PRO A 1 113 ? 9.689 -6.908 -7.580 1.00 95.25 113 PRO A CA 1
ATOM 840 C C . PRO A 1 113 ? 10.600 -6.529 -8.752 1.00 95.25 113 PRO A C 1
ATOM 842 O O . PRO A 1 113 ? 11.794 -6.300 -8.539 1.00 95.25 113 PRO A O 1
ATOM 845 N N . PRO A 1 114 ? 10.081 -6.464 -9.990 1.00 96.75 114 PRO A N 1
ATOM 846 C CA . PRO A 1 114 ? 10.842 -5.924 -11.102 1.00 96.75 114 PRO A CA 1
ATOM 847 C C . PRO A 1 114 ? 10.986 -4.405 -10.956 1.00 96.75 114 PRO A C 1
ATOM 849 O O . PRO A 1 114 ? 10.065 -3.729 -10.494 1.00 96.75 114 PRO A O 1
ATOM 852 N N . VAL A 1 115 ? 12.131 -3.878 -11.399 1.00 96.44 115 VAL A N 1
ATOM 853 C CA . VAL A 1 115 ? 12.378 -2.436 -11.533 1.00 96.44 115 VAL A CA 1
ATOM 854 C C . VAL A 1 115 ? 12.388 -2.084 -13.017 1.00 96.44 115 VAL A C 1
ATOM 856 O O . VAL A 1 115 ? 13.355 -2.360 -13.735 1.00 96.44 115 VAL A O 1
ATOM 859 N N . LEU A 1 116 ? 11.272 -1.526 -13.475 1.00 97.75 116 LEU A N 1
ATOM 860 C CA . LEU A 1 116 ? 11.019 -1.175 -14.869 1.00 97.75 116 LEU A CA 1
ATOM 861 C C . LEU A 1 116 ? 11.354 0.294 -15.127 1.00 97.75 116 LEU A C 1
ATOM 863 O O . LEU A 1 116 ? 11.310 1.114 -14.214 1.00 97.75 116 LEU A O 1
ATOM 867 N N . SER A 1 117 ? 11.645 0.625 -16.379 1.00 97.69 117 SER A N 1
ATOM 868 C CA . SER A 1 117 ? 11.817 2.005 -16.838 1.00 97.69 117 SER A CA 1
ATOM 869 C C . SER A 1 117 ? 10.629 2.399 -17.706 1.00 97.69 117 SER A C 1
ATOM 871 O O . SER A 1 117 ? 10.151 1.580 -18.488 1.00 97.69 117 SER A O 1
ATOM 873 N N . ALA A 1 118 ? 10.167 3.642 -17.587 1.00 98.12 118 ALA A N 1
ATOM 874 C CA . ALA A 1 118 ? 9.093 4.171 -18.418 1.00 98.12 118 ALA A CA 1
ATOM 875 C C . ALA A 1 118 ? 9.317 5.646 -18.772 1.00 98.12 118 ALA A C 1
ATOM 877 O O . ALA A 1 118 ? 9.935 6.405 -18.020 1.00 98.12 118 ALA A O 1
ATOM 878 N N . ILE A 1 119 ? 8.758 6.071 -19.903 1.00 98.06 119 ILE A N 1
ATOM 879 C CA . ILE A 1 119 ? 8.573 7.482 -20.251 1.00 98.06 119 ILE A CA 1
ATOM 880 C C . ILE A 1 119 ? 7.089 7.649 -20.550 1.00 98.06 119 ILE A C 1
ATOM 882 O O . ILE A 1 119 ? 6.657 7.577 -21.697 1.00 98.06 119 ILE A O 1
ATOM 886 N N . ALA A 1 120 ? 6.294 7.849 -19.496 1.00 96.94 120 ALA A N 1
ATOM 887 C CA . ALA A 1 120 ? 4.835 7.819 -19.596 1.00 96.94 120 ALA A CA 1
ATOM 888 C C . ALA A 1 120 ? 4.277 8.818 -20.624 1.00 96.94 120 ALA A C 1
ATOM 890 O O . ALA A 1 120 ? 3.336 8.503 -21.340 1.00 96.94 120 ALA A O 1
ATOM 891 N N . THR A 1 121 ? 4.896 9.995 -20.760 1.00 97.38 121 THR A N 1
ATOM 892 C CA . THR A 1 121 ? 4.495 11.020 -21.741 1.00 97.38 121 THR A CA 1
ATOM 893 C C . THR A 1 121 ? 4.731 10.614 -23.197 1.00 97.38 121 THR A C 1
ATOM 895 O O . THR A 1 121 ? 4.221 11.277 -24.091 1.00 97.38 121 THR A O 1
ATOM 898 N N . LYS A 1 122 ? 5.535 9.573 -23.436 1.00 97.81 122 LYS A N 1
ATOM 899 C CA . LYS A 1 122 ? 5.793 8.973 -24.752 1.00 97.81 122 LYS A CA 1
ATOM 900 C C . LYS A 1 122 ? 5.195 7.566 -24.873 1.00 97.81 122 LYS A C 1
ATOM 902 O O . LYS A 1 122 ? 5.447 6.893 -25.862 1.00 97.81 122 LYS A O 1
ATOM 907 N N . GLU A 1 123 ? 4.460 7.114 -23.854 1.00 97.25 123 GLU A N 1
ATOM 908 C CA . GLU A 1 123 ? 3.897 5.760 -23.753 1.00 97.25 123 GLU A CA 1
ATOM 909 C C . GLU A 1 123 ? 4.942 4.620 -23.784 1.00 97.25 123 GLU A C 1
ATOM 911 O O . GLU A 1 123 ? 4.603 3.449 -23.941 1.00 97.25 123 GLU A O 1
ATOM 916 N N . GLU A 1 124 ? 6.221 4.929 -23.553 1.00 98.25 124 GLU A N 1
ATOM 917 C CA . GLU A 1 124 ? 7.302 3.938 -23.517 1.00 98.25 124 GLU A CA 1
ATOM 918 C C . GLU A 1 124 ? 7.350 3.229 -22.151 1.00 98.25 124 GLU A C 1
ATOM 920 O O . GLU A 1 124 ? 7.272 3.879 -21.103 1.00 98.25 124 GLU A O 1
ATOM 925 N N . GLY A 1 125 ? 7.501 1.899 -22.143 1.00 97.56 125 GLY A N 1
ATOM 926 C CA . GLY A 1 125 ? 7.568 1.081 -20.920 1.00 97.56 125 GLY A CA 1
ATOM 927 C C . GLY A 1 125 ? 6.206 0.701 -20.316 1.00 97.56 125 GLY A C 1
ATOM 928 O O . GLY A 1 125 ? 6.141 -0.036 -19.327 1.00 97.56 125 GLY A O 1
ATOM 929 N N . ILE A 1 126 ? 5.100 1.202 -20.881 1.00 97.31 126 ILE A N 1
ATOM 930 C CA . ILE A 1 126 ? 3.745 0.972 -20.356 1.00 97.31 126 ILE A CA 1
ATOM 931 C C . ILE A 1 126 ? 3.293 -0.474 -20.589 1.00 97.31 126 ILE A C 1
ATOM 933 O O . ILE A 1 126 ? 2.700 -1.083 -19.697 1.00 97.31 126 ILE A O 1
ATOM 937 N N . ALA A 1 127 ? 3.603 -1.054 -21.750 1.00 97.69 127 ALA A N 1
ATOM 938 C CA . ALA A 1 127 ? 3.260 -2.441 -22.059 1.00 97.69 127 ALA A CA 1
ATOM 939 C C . ALA A 1 127 ? 3.975 -3.423 -21.114 1.00 97.69 127 ALA A C 1
ATOM 941 O O . ALA A 1 127 ? 3.366 -4.361 -20.599 1.00 97.69 127 ALA A O 1
ATOM 942 N N . GLU A 1 128 ? 5.250 -3.172 -20.824 1.00 97.38 128 GLU A N 1
ATOM 943 C CA . GLU A 1 128 ? 6.064 -3.946 -19.893 1.00 97.38 128 GLU A CA 1
ATOM 944 C C . GLU A 1 128 ? 5.532 -3.846 -18.462 1.00 97.38 128 GLU A C 1
ATOM 946 O O . GLU A 1 128 ? 5.508 -4.849 -17.740 1.00 97.38 128 GLU A O 1
ATOM 951 N N . PHE A 1 129 ? 5.069 -2.657 -18.062 1.00 96.88 129 PHE A N 1
ATOM 952 C CA . PHE A 1 129 ? 4.423 -2.452 -16.769 1.00 96.88 129 PHE A CA 1
ATOM 953 C C . PHE A 1 129 ? 3.121 -3.249 -16.656 1.00 96.88 129 PHE A C 1
ATOM 955 O O . PHE A 1 129 ? 2.943 -3.999 -15.694 1.00 96.88 129 PHE A O 1
ATOM 962 N N . VAL A 1 130 ? 2.250 -3.170 -17.662 1.00 96.88 130 VAL A N 1
ATOM 963 C CA . VAL A 1 130 ? 1.009 -3.954 -17.703 1.00 96.88 130 VAL A CA 1
ATOM 964 C C . VAL A 1 130 ? 1.301 -5.454 -17.650 1.00 96.88 130 VAL A C 1
ATOM 966 O O . VAL A 1 130 ? 0.703 -6.169 -16.849 1.00 96.88 130 VAL A O 1
ATOM 969 N N . ALA A 1 131 ? 2.281 -5.929 -18.420 1.00 96.19 131 ALA A N 1
ATOM 970 C CA . ALA A 1 131 ? 2.693 -7.327 -18.384 1.00 96.19 131 ALA A CA 1
ATOM 971 C C . ALA A 1 131 ? 3.231 -7.740 -17.003 1.00 96.19 131 ALA A C 1
ATOM 973 O O . ALA A 1 131 ? 3.058 -8.885 -16.587 1.00 96.19 131 ALA A O 1
ATOM 974 N N . ALA A 1 132 ? 3.900 -6.842 -16.275 1.00 96.62 132 ALA A N 1
ATOM 975 C CA . ALA A 1 132 ? 4.362 -7.119 -14.917 1.00 96.62 132 ALA A CA 1
ATOM 976 C C . ALA A 1 132 ? 3.207 -7.233 -13.913 1.00 96.62 132 ALA A C 1
ATOM 978 O O . ALA A 1 132 ? 3.261 -8.117 -13.057 1.00 96.62 132 ALA A O 1
ATOM 979 N N . LEU A 1 133 ? 2.158 -6.410 -14.049 1.00 96.19 133 LEU A N 1
ATOM 980 C CA . LEU A 1 133 ? 0.928 -6.542 -13.258 1.00 96.19 133 LEU A CA 1
ATOM 981 C C . LEU A 1 133 ? 0.288 -7.919 -13.474 1.00 96.19 133 LEU A C 1
ATOM 983 O O . LEU A 1 133 ? -0.025 -8.609 -12.503 1.00 96.19 133 LEU A O 1
ATOM 987 N N . ASP A 1 134 ? 0.170 -8.353 -14.731 1.00 95.94 134 ASP A N 1
ATOM 988 C CA . ASP A 1 134 ? -0.416 -9.654 -15.070 1.00 95.94 134 ASP A CA 1
ATOM 989 C C . ASP A 1 134 ? 0.419 -10.821 -14.520 1.00 95.94 134 ASP A C 1
ATOM 991 O O . ASP A 1 134 ? -0.127 -11.757 -13.931 1.00 95.94 134 ASP A O 1
ATOM 995 N N . ARG A 1 135 ? 1.756 -10.747 -14.628 1.00 96.00 135 ARG A N 1
ATOM 996 C CA . ARG A 1 135 ? 2.656 -11.757 -14.042 1.00 96.00 135 ARG A CA 1
ATOM 997 C C . ARG A 1 135 ? 2.524 -11.838 -12.525 1.00 96.00 135 ARG A C 1
ATOM 999 O O . ARG A 1 135 ? 2.507 -12.940 -11.980 1.00 96.00 135 ARG A O 1
ATOM 1006 N N . HIS A 1 136 ? 2.444 -10.697 -11.842 1.00 96.25 136 HIS A N 1
ATOM 1007 C CA . HIS A 1 136 ? 2.302 -10.693 -10.390 1.00 96.25 136 HIS A CA 1
ATOM 1008 C C . HIS A 1 136 ? 0.948 -11.259 -9.958 1.00 96.25 136 HIS A C 1
ATOM 1010 O O . HIS A 1 136 ? 0.889 -12.083 -9.047 1.00 96.25 136 HIS A O 1
ATOM 1016 N N . PHE A 1 137 ? -0.134 -10.884 -10.643 1.00 95.38 137 PHE A N 1
ATOM 1017 C CA . PHE A 1 137 ? -1.458 -11.436 -10.371 1.00 95.38 137 PHE A CA 1
ATOM 1018 C C . PHE A 1 137 ? -1.481 -12.962 -10.551 1.00 95.38 137 PHE A C 1
ATOM 1020 O O . PHE A 1 137 ? -1.917 -13.678 -9.648 1.00 95.38 137 PHE A O 1
ATOM 1027 N N . ALA A 1 138 ? -0.925 -13.468 -11.658 1.00 95.00 138 ALA A N 1
ATOM 1028 C CA . ALA A 1 138 ? -0.796 -14.903 -11.904 1.00 95.00 138 ALA A CA 1
ATOM 1029 C C . ALA A 1 138 ? 0.044 -15.603 -10.820 1.00 95.00 138 ALA A C 1
ATOM 1031 O O . ALA A 1 138 ? -0.330 -16.672 -10.339 1.00 95.00 138 ALA A O 1
ATOM 1032 N N . TYR A 1 139 ? 1.144 -14.984 -10.377 1.00 95.62 139 TYR A N 1
ATOM 1033 C CA . TYR A 1 139 ? 1.937 -15.484 -9.253 1.00 95.62 139 TYR A CA 1
ATOM 1034 C C . TYR A 1 139 ? 1.111 -15.581 -7.962 1.00 95.62 139 TYR A C 1
ATOM 1036 O O . TYR A 1 139 ? 1.169 -16.599 -7.265 1.00 95.62 139 TYR A O 1
ATOM 1044 N N . LEU A 1 140 ? 0.338 -14.546 -7.621 1.00 95.56 140 LEU A N 1
ATOM 1045 C CA . LEU A 1 140 ? -0.497 -14.544 -6.419 1.00 95.56 140 LEU A CA 1
ATOM 1046 C C . LEU A 1 140 ? -1.576 -15.628 -6.471 1.00 95.56 140 LEU A C 1
ATOM 1048 O O . LEU A 1 140 ? -1.839 -16.268 -5.453 1.00 95.56 140 LEU A O 1
ATOM 1052 N N . GLU A 1 141 ? -2.190 -15.831 -7.633 1.00 95.00 141 GLU A N 1
ATOM 1053 C CA . GLU A 1 141 ? -3.206 -16.859 -7.842 1.00 95.00 141 GLU A CA 1
ATOM 1054 C C . GLU A 1 141 ? -2.610 -18.265 -7.702 1.00 95.00 141 GLU A C 1
ATOM 1056 O O . GLU A 1 141 ? -3.048 -19.039 -6.851 1.00 95.00 141 GLU A O 1
ATOM 1061 N N . GLN A 1 142 ? -1.545 -18.564 -8.451 1.00 94.44 142 GLN A N 1
ATOM 1062 C CA . GLN A 1 142 ? -0.900 -19.882 -8.458 1.00 94.44 142 GLN A CA 1
ATOM 1063 C C . GLN A 1 142 ? -0.290 -20.254 -7.104 1.00 94.44 142 GLN A C 1
ATOM 1065 O O . GLN A 1 142 ? -0.307 -21.416 -6.708 1.00 94.44 142 GLN A O 1
ATOM 1070 N N . SER A 1 143 ? 0.236 -19.271 -6.369 1.00 94.69 143 SER A N 1
ATOM 1071 C CA . SER A 1 143 ? 0.799 -19.493 -5.032 1.00 94.69 143 SER A CA 1
ATOM 1072 C C . SER A 1 143 ? -0.252 -19.538 -3.915 1.00 94.69 143 SER A C 1
ATOM 1074 O O . SER A 1 143 ? 0.110 -19.723 -2.754 1.00 94.69 143 SER A O 1
ATOM 1076 N N . GLY A 1 144 ? -1.538 -19.308 -4.218 1.00 95.00 144 GLY A N 1
ATOM 1077 C CA . GLY A 1 144 ? -2.617 -19.195 -3.228 1.00 95.00 144 GLY A CA 1
ATOM 1078 C C . GLY A 1 144 ? -2.563 -17.925 -2.365 1.00 95.00 144 GLY A C 1
ATOM 1079 O O . GLY A 1 144 ? -3.454 -17.684 -1.543 1.00 95.00 144 GLY A O 1
ATOM 1080 N N . LYS A 1 145 ? -1.549 -17.072 -2.560 1.00 93.50 145 LYS A N 1
ATOM 1081 C CA . LYS A 1 145 ? -1.367 -15.818 -1.819 1.00 93.50 145 LYS A CA 1
ATOM 1082 C C . LYS A 1 145 ? -2.473 -14.808 -2.099 1.00 93.50 145 LYS A C 1
ATOM 1084 O O . LYS A 1 145 ? -2.770 -14.009 -1.216 1.00 93.50 145 LYS A O 1
ATOM 1089 N N . LEU A 1 146 ? -3.103 -14.853 -3.275 1.00 94.62 146 LEU A N 1
ATOM 1090 C CA . LEU A 1 146 ? -4.212 -13.965 -3.628 1.00 94.62 146 LEU A CA 1
ATOM 1091 C C . LEU A 1 146 ? -5.380 -14.122 -2.646 1.00 94.62 146 LEU A C 1
ATOM 1093 O O . LEU A 1 146 ? -5.815 -13.154 -2.024 1.00 94.62 146 LEU A O 1
ATOM 1097 N N . SER A 1 147 ? -5.846 -15.358 -2.463 1.00 94.62 147 SER A N 1
ATOM 1098 C CA . SER A 1 147 ? -6.945 -15.684 -1.550 1.00 94.62 147 SER A CA 1
ATOM 1099 C C . SER A 1 147 ? -6.587 -15.366 -0.100 1.00 94.62 147 SER A C 1
ATOM 1101 O O . SER A 1 147 ? -7.417 -14.825 0.628 1.00 94.62 147 SER A O 1
ATOM 1103 N N . ALA A 1 148 ? -5.343 -15.638 0.309 1.00 92.62 148 ALA A N 1
ATOM 1104 C CA . ALA A 1 148 ? -4.858 -15.297 1.644 1.00 92.62 148 ALA A CA 1
ATOM 1105 C C . ALA A 1 148 ? -4.862 -13.776 1.892 1.00 92.62 148 ALA A C 1
ATOM 1107 O O . ALA A 1 148 ? -5.449 -13.326 2.873 1.00 92.62 148 ALA A O 1
ATOM 1108 N N . ARG A 1 149 ? -4.289 -12.978 0.974 1.00 91.31 149 ARG A N 1
ATOM 1109 C CA . ARG A 1 149 ? -4.268 -11.503 1.053 1.00 91.31 149 ARG A CA 1
ATOM 1110 C C . ARG A 1 149 ? -5.683 -10.921 1.091 1.00 91.31 149 ARG A C 1
ATOM 1112 O O . ARG A 1 149 ? -5.985 -10.070 1.921 1.00 91.31 149 ARG A O 1
ATOM 1119 N N . ARG A 1 150 ? -6.579 -11.406 0.226 1.00 93.19 150 ARG A N 1
ATOM 1120 C CA . ARG A 1 150 ? -7.981 -10.956 0.179 1.00 93.19 150 ARG A CA 1
ATOM 1121 C C . ARG A 1 150 ? -8.750 -11.299 1.451 1.00 93.19 150 ARG A C 1
ATOM 1123 O O . ARG A 1 150 ? -9.508 -10.462 1.932 1.00 93.19 150 ARG A O 1
ATOM 1130 N N . ARG A 1 151 ? -8.551 -12.500 2.004 1.00 93.00 151 ARG A N 1
ATOM 1131 C CA . ARG A 1 151 ? -9.163 -12.904 3.277 1.00 93.00 151 ARG A CA 1
ATOM 1132 C C . ARG A 1 151 ? -8.695 -12.015 4.421 1.00 93.00 151 ARG A C 1
ATOM 1134 O O . ARG A 1 151 ? -9.519 -11.614 5.235 1.00 93.00 151 ARG A O 1
ATOM 1141 N N . GLU A 1 152 ? -7.406 -11.703 4.461 1.00 90.75 152 GLU A N 1
ATOM 1142 C CA . GLU A 1 152 ? -6.838 -10.838 5.490 1.00 90.75 152 GLU A CA 1
ATOM 1143 C C . GLU A 1 152 ? -7.411 -9.419 5.419 1.00 90.75 152 GLU A C 1
ATOM 1145 O O . GLU A 1 152 ? -7.918 -8.914 6.416 1.00 90.75 152 GLU A O 1
ATOM 1150 N N . ARG A 1 153 ? -7.482 -8.830 4.220 1.00 89.81 153 ARG A N 1
ATOM 1151 C CA . ARG A 1 153 ? -8.169 -7.546 4.023 1.00 89.81 153 ARG A CA 1
ATOM 1152 C C . ARG A 1 153 ? -9.633 -7.583 4.432 1.00 89.81 153 ARG A C 1
ATOM 1154 O O . ARG A 1 153 ? -10.136 -6.635 5.020 1.00 89.81 153 ARG A O 1
ATOM 1161 N N . LEU A 1 154 ? -10.348 -8.655 4.085 1.00 92.12 154 LEU A N 1
ATOM 1162 C CA . LEU A 1 154 ? -11.756 -8.782 4.451 1.00 92.12 154 LEU A CA 1
ATOM 1163 C C . LEU A 1 154 ? -11.917 -8.865 5.973 1.00 92.12 154 LEU A C 1
ATOM 1165 O O . LEU A 1 154 ? -12.846 -8.273 6.515 1.00 92.12 154 LEU A O 1
ATOM 1169 N N . ARG A 1 155 ? -11.001 -9.557 6.658 1.00 93.25 155 ARG A N 1
ATOM 1170 C CA . ARG A 1 155 ? -10.949 -9.621 8.121 1.00 93.25 155 ARG A CA 1
ATOM 1171 C C . ARG A 1 155 ? -10.760 -8.228 8.721 1.00 93.25 155 ARG A C 1
ATOM 1173 O O . ARG A 1 155 ? -11.572 -7.840 9.555 1.00 93.25 155 ARG A O 1
ATOM 1180 N N . GLU A 1 156 ? -9.754 -7.481 8.266 1.00 89.69 156 GLU A N 1
ATOM 1181 C CA . GLU A 1 156 ? -9.515 -6.094 8.696 1.00 89.69 156 GLU A CA 1
ATOM 1182 C C . GLU A 1 156 ? -10.748 -5.220 8.427 1.00 89.69 156 GLU A C 1
ATOM 1184 O O . GLU A 1 156 ? -11.269 -4.581 9.335 1.00 89.69 156 GLU A O 1
ATOM 1189 N N . ARG A 1 157 ? -11.328 -5.309 7.225 1.00 90.75 157 ARG A N 1
ATOM 1190 C CA . ARG A 1 157 ? -12.518 -4.535 6.856 1.00 90.75 157 ARG A CA 1
ATOM 1191 C C . ARG A 1 157 ? -13.724 -4.825 7.746 1.00 90.75 157 ARG A C 1
ATOM 1193 O O . ARG A 1 157 ? -14.485 -3.911 8.062 1.00 90.75 157 ARG A O 1
ATOM 1200 N N . VAL A 1 158 ? -13.945 -6.085 8.118 1.00 93.56 158 VAL A N 1
ATOM 1201 C CA . VAL A 1 158 ? -15.028 -6.456 9.038 1.00 93.56 158 VAL A CA 1
ATOM 1202 C C . VAL A 1 158 ? -14.778 -5.860 10.421 1.00 93.56 158 VAL A C 1
ATOM 1204 O O . VAL A 1 158 ? -15.709 -5.296 10.995 1.00 93.56 158 VAL A O 1
ATOM 1207 N N . MET A 1 159 ? -13.545 -5.939 10.929 1.00 93.00 159 MET A N 1
ATOM 1208 C CA . MET A 1 159 ? -13.172 -5.336 12.212 1.00 93.00 159 MET A CA 1
ATOM 1209 C C . MET A 1 159 ? -13.404 -3.822 12.201 1.00 93.00 159 MET A C 1
ATOM 1211 O O . MET A 1 159 ? -14.120 -3.324 13.066 1.00 93.00 159 MET A O 1
ATOM 1215 N N . ASP A 1 160 ? -12.947 -3.119 11.163 1.00 91.75 160 ASP A N 1
ATOM 1216 C CA . ASP A 1 160 ? -13.165 -1.677 11.008 1.00 91.75 160 ASP A CA 1
ATOM 1217 C C . ASP A 1 160 ? -14.655 -1.318 11.024 1.00 91.75 160 ASP A C 1
ATOM 1219 O O . ASP A 1 160 ? -15.078 -0.366 11.679 1.00 91.75 160 ASP A O 1
ATOM 1223 N N . ILE A 1 161 ? -15.485 -2.081 10.303 1.00 91.94 161 ILE A N 1
ATOM 1224 C CA . ILE A 1 161 ? -16.934 -1.848 10.261 1.00 91.94 161 ILE A CA 1
ATOM 1225 C C . ILE A 1 161 ? -17.550 -2.028 11.651 1.00 91.94 161 ILE A C 1
ATOM 1227 O O . ILE A 1 161 ? -18.413 -1.237 12.038 1.00 91.94 161 ILE A O 1
ATOM 1231 N N . VAL A 1 162 ? -17.136 -3.055 12.394 1.00 91.69 162 VAL A N 1
ATOM 1232 C CA . VAL A 1 162 ? -17.608 -3.291 13.764 1.00 91.69 162 VAL A CA 1
ATOM 1233 C C . VAL A 1 162 ? -17.196 -2.135 14.672 1.00 91.69 162 VAL A C 1
ATOM 1235 O O . VAL A 1 162 ? -18.054 -1.568 15.346 1.00 91.69 162 VAL A O 1
ATOM 1238 N N . GLU A 1 163 ? -15.931 -1.719 14.634 1.00 91.62 163 GLU A N 1
ATOM 1239 C CA . GLU A 1 163 ? -15.422 -0.597 15.425 1.00 91.62 163 GLU A CA 1
ATOM 1240 C C . GLU A 1 163 ? -16.158 0.711 15.123 1.00 91.62 163 GLU A C 1
ATOM 1242 O O . GLU A 1 163 ? -16.554 1.431 16.042 1.00 91.62 163 GLU A O 1
ATOM 1247 N N . GLN A 1 164 ? -16.402 1.014 13.845 1.00 92.62 164 GLN A N 1
ATOM 1248 C CA . GLN A 1 164 ? -17.164 2.197 13.443 1.00 92.62 164 GLN A CA 1
ATOM 1249 C C . GLN A 1 164 ? -18.610 2.130 13.937 1.00 92.62 164 GLN A C 1
ATOM 1251 O O . GLN A 1 164 ? -19.125 3.117 14.463 1.00 92.62 164 GLN A O 1
ATOM 1256 N N . LYS A 1 165 ? -19.270 0.972 13.818 1.00 90.06 165 LYS A N 1
ATOM 1257 C CA . LYS A 1 165 ? -20.641 0.792 14.313 1.00 90.06 165 LYS A CA 1
ATOM 1258 C C . LYS A 1 165 ? -20.723 0.966 15.826 1.00 90.06 165 LYS A C 1
ATOM 1260 O O . LYS A 1 165 ? -21.598 1.693 16.289 1.00 90.06 165 LYS A O 1
ATOM 1265 N N . ILE A 1 166 ? -19.813 0.348 16.581 1.00 89.50 166 ILE A N 1
ATOM 1266 C CA . ILE A 1 166 ? -19.755 0.481 18.043 1.00 89.50 166 ILE A CA 1
ATOM 1267 C C . ILE A 1 166 ? -19.521 1.940 18.423 1.00 89.50 166 ILE A C 1
ATOM 1269 O O . ILE A 1 166 ? -20.285 2.484 19.213 1.00 89.50 166 ILE A O 1
ATOM 1273 N N . ARG A 1 167 ? -18.532 2.601 17.811 1.00 91.00 167 ARG A N 1
ATOM 1274 C CA . ARG A 1 167 ? -18.234 4.020 18.046 1.00 91.00 167 ARG A CA 1
ATOM 1275 C C . ARG A 1 167 ? -19.462 4.898 17.826 1.00 91.00 167 ARG A C 1
ATOM 1277 O O . ARG A 1 167 ? -19.776 5.735 18.665 1.00 91.00 167 ARG A O 1
ATOM 1284 N N . VAL A 1 168 ? -20.155 4.710 16.703 1.00 90.31 168 VAL A N 1
ATOM 1285 C CA . VAL A 1 168 ? -21.350 5.493 16.373 1.00 90.31 168 VAL A CA 1
ATOM 1286 C C . VAL A 1 168 ? -22.474 5.238 17.374 1.00 90.31 168 VAL A C 1
ATOM 1288 O O . VAL A 1 168 ? -23.100 6.199 17.803 1.00 90.31 168 VAL A O 1
ATOM 1291 N N . ARG A 1 169 ? -22.736 3.982 17.756 1.00 89.38 169 ARG A N 1
ATOM 1292 C CA . ARG A 1 169 ? -23.780 3.650 18.742 1.00 89.38 169 ARG A CA 1
ATOM 1293 C C . ARG A 1 169 ? -23.463 4.234 20.116 1.00 89.38 169 ARG A C 1
ATOM 1295 O O . ARG A 1 169 ? -24.303 4.917 20.687 1.00 89.38 169 ARG A O 1
ATOM 1302 N N . LEU A 1 170 ? -22.238 4.023 20.594 1.00 89.44 170 LEU A N 1
ATOM 1303 C CA . LEU A 1 170 ? -21.783 4.454 21.913 1.00 89.44 170 LEU A CA 1
ATOM 1304 C C . LEU A 1 170 ? -21.908 5.972 22.089 1.00 89.44 170 LEU A C 1
ATOM 1306 O O . LEU A 1 170 ? -22.457 6.436 23.079 1.00 89.44 170 LEU A O 1
ATOM 1310 N N . TRP A 1 171 ? -21.450 6.749 21.104 1.00 90.75 171 TRP A N 1
ATOM 1311 C CA . TRP A 1 171 ? -21.434 8.212 21.218 1.00 90.75 171 TRP A CA 1
ATOM 1312 C C . TRP A 1 171 ? -22.730 8.896 20.773 1.00 90.75 171 TRP A C 1
ATOM 1314 O O . TRP A 1 171 ? -22.886 10.095 20.989 1.00 90.75 171 TRP A O 1
ATOM 1324 N N . LYS A 1 172 ? -23.668 8.164 20.159 1.00 90.25 172 LYS A N 1
ATOM 1325 C CA . LYS A 1 172 ? -25.034 8.656 19.919 1.00 90.25 172 LYS A CA 1
ATOM 1326 C C . LYS A 1 172 ? -25.985 8.360 21.075 1.00 90.25 172 LYS A C 1
ATOM 1328 O O . LYS A 1 172 ? -27.018 9.018 21.169 1.00 90.25 172 LYS A O 1
ATOM 1333 N N . ASP A 1 173 ? -25.666 7.392 21.930 1.00 89.62 173 ASP A N 1
ATOM 1334 C CA . ASP A 1 173 ? -26.489 7.088 23.092 1.00 89.62 173 ASP A CA 1
ATOM 1335 C C . ASP A 1 173 ? -26.453 8.240 24.108 1.00 89.62 173 ASP A C 1
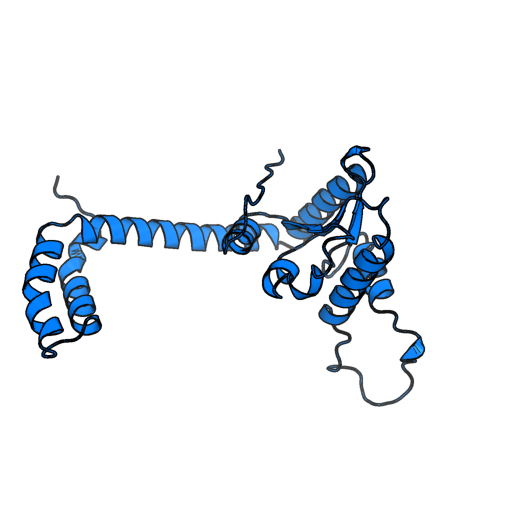ATOM 1337 O O . ASP A 1 173 ? -25.406 8.611 24.649 1.00 89.62 173 ASP A O 1
ATOM 1341 N N . THR A 1 174 ? -27.630 8.799 24.391 1.00 91.06 174 THR A N 1
ATOM 1342 C CA . THR A 1 174 ? -27.760 9.937 25.309 1.00 91.06 174 THR A CA 1
ATOM 1343 C C . THR A 1 174 ? -27.368 9.540 26.729 1.00 91.06 174 THR A C 1
ATOM 1345 O O . THR A 1 174 ? -26.704 10.318 27.412 1.00 91.06 174 THR A O 1
ATOM 1348 N N . ALA A 1 175 ? -27.704 8.321 27.167 1.00 90.19 175 ALA A N 1
ATOM 1349 C CA . ALA A 1 175 ? -27.367 7.859 28.511 1.00 90.19 175 ALA A CA 1
ATOM 1350 C C . ALA A 1 175 ? -25.847 7.731 28.700 1.00 90.19 175 ALA A C 1
ATOM 1352 O O . ALA A 1 175 ? -25.314 8.071 29.756 1.00 90.19 175 ALA A O 1
ATOM 1353 N N . THR A 1 176 ? -25.127 7.264 27.682 1.00 91.25 176 THR A N 1
ATOM 1354 C CA . THR A 1 176 ? -23.661 7.188 27.664 1.00 91.25 176 THR A CA 1
ATOM 1355 C C . THR A 1 176 ? -23.037 8.577 27.743 1.00 91.25 176 THR A C 1
ATOM 1357 O O . THR A 1 176 ? -22.192 8.809 28.608 1.00 91.25 176 THR A O 1
ATOM 1360 N N . MET A 1 177 ? -23.502 9.526 26.925 1.00 93.00 177 MET A N 1
ATOM 1361 C CA . MET A 1 177 ? -23.008 10.907 26.973 1.00 93.00 177 MET A CA 1
ATOM 1362 C C . MET A 1 177 ? -23.276 11.570 28.329 1.00 93.00 177 MET A C 1
ATOM 1364 O O . MET A 1 177 ? -22.371 12.167 28.905 1.00 93.00 177 MET A O 1
ATOM 1368 N N . SER A 1 178 ? -24.472 11.405 28.904 1.00 93.62 178 SER A N 1
ATOM 1369 C CA . SER A 1 178 ? -24.775 11.939 30.240 1.00 93.62 178 SER A CA 1
ATOM 1370 C C . SER A 1 178 ? -23.887 11.339 31.334 1.00 93.62 178 SER A C 1
ATOM 1372 O O . SER A 1 178 ? -23.460 12.051 32.240 1.00 93.62 178 SER A O 1
ATOM 1374 N N . ARG A 1 179 ? -23.574 10.040 31.260 1.00 91.56 179 ARG A N 1
ATOM 1375 C CA . ARG A 1 179 ? -22.668 9.382 32.213 1.00 91.56 179 ARG A CA 1
ATOM 1376 C C . ARG A 1 179 ? -21.238 9.903 32.113 1.00 91.56 179 ARG A C 1
ATOM 1378 O O . ARG A 1 179 ? -20.617 10.118 33.151 1.00 91.56 179 ARG A O 1
ATOM 1385 N N . LEU A 1 180 ? -20.740 10.135 30.897 1.00 94.69 180 LEU A N 1
ATOM 1386 C CA . LEU A 1 180 ? -19.429 10.746 30.682 1.00 94.69 180 LEU A CA 1
ATOM 1387 C C . LEU A 1 180 ? -19.358 12.128 31.348 1.00 94.69 180 LEU A C 1
ATOM 1389 O O . LEU A 1 180 ? -18.466 12.358 32.162 1.00 94.69 180 LEU A O 1
ATOM 1393 N N . GLU A 1 181 ? -20.332 13.000 31.075 1.00 96.44 181 GLU A N 1
ATOM 1394 C CA . GLU A 1 181 ? -20.401 14.354 31.651 1.00 96.44 181 GLU A CA 1
ATOM 1395 C C . GLU A 1 181 ? -20.400 14.336 33.188 1.00 96.44 181 GLU A C 1
ATOM 1397 O O . GLU A 1 181 ? -19.689 15.108 33.830 1.00 96.44 181 GLU A O 1
ATOM 1402 N N . LEU A 1 182 ? -21.130 13.398 33.801 1.00 95.88 182 LEU A N 1
ATOM 1403 C CA . LEU A 1 182 ? -21.157 13.245 35.260 1.00 95.88 182 LEU A CA 1
ATOM 1404 C C . LEU A 1 182 ? -19.806 12.815 35.857 1.00 95.88 182 LEU A C 1
ATOM 1406 O O . LEU A 1 182 ? -19.544 13.091 37.029 1.00 95.88 182 LEU A O 1
ATOM 1410 N N . GLN A 1 183 ? -18.949 12.137 35.089 1.00 95.81 183 GLN A N 1
ATOM 1411 C CA . GLN A 1 183 ? -17.658 11.640 35.569 1.00 95.81 183 GLN A CA 1
ATOM 1412 C C . GLN A 1 183 ? -16.493 12.612 35.334 1.00 95.81 183 GLN A C 1
ATOM 1414 O O . GLN A 1 183 ? -15.510 12.542 36.082 1.00 95.81 183 GLN A O 1
ATOM 1419 N N . LEU A 1 184 ? -16.596 13.545 34.377 1.00 97.00 184 LEU A N 1
ATOM 1420 C CA . LEU A 1 184 ? -15.531 14.509 34.051 1.00 97.00 184 LEU A CA 1
ATOM 1421 C C . LEU A 1 184 ? -14.986 15.282 35.269 1.00 97.00 184 LEU A C 1
ATOM 1423 O O . LEU A 1 184 ? -13.763 15.291 35.437 1.00 97.00 184 LEU A O 1
ATOM 1427 N N . PRO A 1 185 ? -15.812 15.811 36.200 1.00 98.00 185 PRO A N 1
ATOM 1428 C CA . PRO A 1 185 ? -15.293 16.543 37.359 1.00 98.00 185 PRO A CA 1
ATOM 1429 C C . PRO A 1 185 ? -14.372 15.707 38.259 1.00 98.00 185 PRO A C 1
ATOM 1431 O O . PRO A 1 185 ? -13.480 16.238 38.922 1.00 98.00 185 PRO A O 1
ATOM 1434 N N . SER A 1 186 ? -14.571 14.385 38.313 1.00 96.31 186 SER A N 1
ATOM 1435 C CA . SER A 1 186 ? -13.701 13.493 39.090 1.00 96.31 186 SER A CA 1
ATOM 1436 C C . SER A 1 186 ? -12.322 13.324 38.446 1.00 96.31 186 SER A C 1
ATOM 1438 O O . SER A 1 186 ? -11.327 13.226 39.165 1.00 96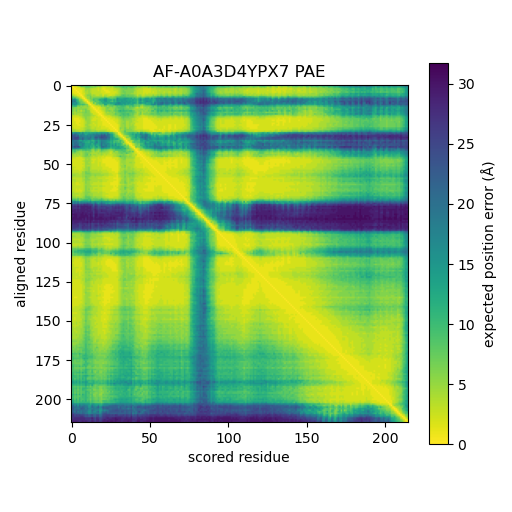.31 186 SER A O 1
ATOM 1440 N N . VAL A 1 187 ? -12.253 13.341 37.112 1.00 97.19 187 VAL A N 1
ATOM 1441 C CA . VAL A 1 187 ? -11.003 13.262 36.344 1.00 97.19 187 VAL A CA 1
ATOM 1442 C C . VAL A 1 187 ? -10.242 14.581 36.438 1.00 97.19 187 VAL A C 1
ATOM 1444 O O . VAL A 1 187 ? -9.051 14.574 36.732 1.00 97.19 187 VAL A O 1
ATOM 1447 N N . GLU A 1 188 ? -10.933 15.712 36.279 1.00 97.62 188 GLU A N 1
ATOM 1448 C CA . GLU A 1 188 ? -10.342 17.055 36.398 1.00 97.62 188 GLU A CA 1
ATOM 1449 C C . GLU A 1 188 ? -9.694 17.289 37.767 1.00 97.62 188 GLU A C 1
ATOM 1451 O O . GLU A 1 188 ? -8.643 17.915 37.875 1.00 97.62 188 GLU A O 1
ATOM 1456 N N . GLN A 1 189 ? -10.302 16.745 38.823 1.00 97.38 189 GLN A N 1
ATOM 1457 C CA . GLN A 1 189 ? -9.803 16.860 40.194 1.00 97.38 189 GLN A CA 1
ATOM 1458 C C . GLN A 1 189 ? -8.789 15.767 40.566 1.00 97.38 189 GLN A C 1
ATOM 1460 O O . GLN A 1 189 ? -8.388 15.681 41.726 1.00 97.38 189 GLN A O 1
ATOM 1465 N N . GLY A 1 190 ? -8.404 14.901 39.622 1.00 96.06 190 GLY A N 1
ATOM 1466 C CA . GLY A 1 190 ? -7.452 13.810 39.850 1.00 96.06 190 GLY A CA 1
ATOM 1467 C C . GLY A 1 190 ? -7.962 12.702 40.779 1.00 96.06 190 GLY A C 1
ATOM 1468 O O . GLY A 1 190 ? -7.169 11.912 41.284 1.00 96.06 190 GLY A O 1
ATOM 1469 N N . ARG A 1 191 ? -9.278 12.632 41.025 1.00 96.69 191 ARG A N 1
ATOM 1470 C CA . ARG A 1 191 ? -9.927 11.583 41.834 1.00 96.69 191 ARG A CA 1
ATOM 1471 C C . ARG A 1 191 ? -10.224 10.314 41.025 1.00 96.69 191 ARG A C 1
ATOM 1473 O O . ARG A 1 191 ? -10.480 9.270 41.616 1.00 96.69 191 ARG A O 1
ATOM 1480 N N . SER A 1 192 ? -10.188 10.407 39.696 1.00 96.50 192 SER A N 1
ATOM 1481 C CA . SER A 1 192 ? -10.306 9.299 38.743 1.00 96.50 192 SER A CA 1
ATOM 1482 C C . SER A 1 192 ? -9.336 9.495 37.571 1.00 96.50 192 SER A C 1
ATOM 1484 O O . SER A 1 192 ? -8.675 10.528 37.467 1.00 96.50 192 SER A O 1
ATOM 1486 N N . THR A 1 193 ? -9.254 8.512 36.673 1.00 97.38 193 THR A N 1
ATOM 1487 C CA . THR A 1 193 ? -8.451 8.583 35.444 1.00 97.38 193 THR A CA 1
ATOM 1488 C C . THR A 1 193 ? -9.329 8.399 34.203 1.00 97.38 193 THR A C 1
ATOM 1490 O O . THR A 1 193 ? -10.371 7.743 34.292 1.00 97.38 193 THR A O 1
ATOM 1493 N N . PRO A 1 194 ? -8.909 8.901 33.025 1.00 96.88 194 PRO A N 1
ATOM 1494 C CA . PRO A 1 194 ? -9.622 8.647 31.772 1.00 96.88 194 PRO A CA 1
ATOM 1495 C C . PRO A 1 194 ? -9.829 7.154 31.474 1.00 96.88 194 PRO A C 1
ATOM 1497 O O . PRO A 1 194 ? -10.880 6.777 30.968 1.00 96.88 194 PRO A O 1
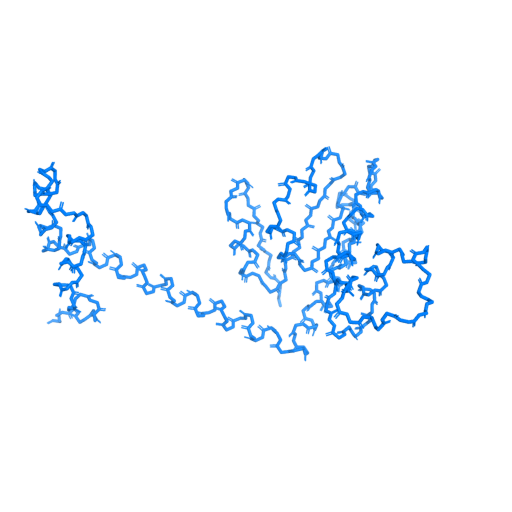ATOM 1500 N N . PHE A 1 195 ? -8.862 6.298 31.828 1.00 95.12 195 PHE A N 1
ATOM 1501 C CA . PHE A 1 195 ? -8.973 4.846 31.650 1.00 95.12 195 PHE A CA 1
ATOM 1502 C C . PHE A 1 195 ? -10.079 4.243 32.521 1.00 95.12 195 PHE A C 1
ATOM 1504 O O . PHE A 1 195 ? -10.903 3.490 32.018 1.00 95.12 195 PHE A O 1
ATOM 1511 N N . ALA A 1 196 ? -10.156 4.633 33.798 1.00 95.19 196 ALA A N 1
ATOM 1512 C CA . ALA A 1 196 ? -11.196 4.144 34.703 1.00 95.19 196 ALA A CA 1
ATOM 1513 C C . ALA A 1 196 ? -12.608 4.570 34.256 1.00 95.19 196 ALA A C 1
ATOM 1515 O O . ALA A 1 196 ? -13.545 3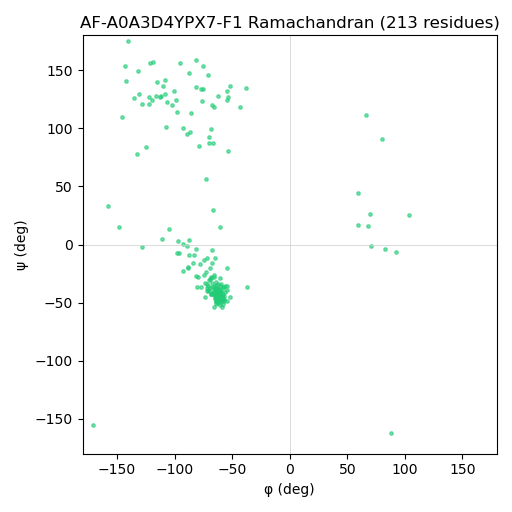.780 34.329 1.00 95.19 196 ALA A O 1
ATOM 1516 N N . VAL A 1 197 ? -12.753 5.804 33.756 1.00 94.19 197 VAL A N 1
ATOM 1517 C CA . VAL A 1 197 ? -14.005 6.286 33.147 1.00 94.19 197 VAL A CA 1
ATOM 1518 C C . VAL A 1 197 ? -14.352 5.475 31.895 1.00 94.19 197 VAL A C 1
ATOM 1520 O O . VAL A 1 197 ? -15.494 5.051 31.740 1.00 94.19 197 VAL A O 1
ATOM 1523 N N . ALA A 1 198 ? -13.377 5.210 31.019 1.00 92.31 198 ALA A N 1
ATOM 1524 C CA . ALA A 1 198 ? -13.593 4.417 29.809 1.00 92.31 198 ALA A CA 1
ATOM 1525 C C . ALA A 1 198 ? -14.046 2.979 30.120 1.00 92.31 198 ALA A C 1
ATOM 1527 O O . ALA A 1 198 ? -15.023 2.517 29.530 1.00 92.31 198 ALA A O 1
ATOM 1528 N N . ASP A 1 199 ? -13.392 2.300 31.067 1.00 91.50 199 ASP A N 1
ATOM 1529 C CA . ASP A 1 199 ? -13.763 0.945 31.495 1.00 91.50 199 ASP A CA 1
ATOM 1530 C C . ASP A 1 199 ? -15.192 0.901 32.053 1.00 91.50 199 ASP A C 1
ATOM 1532 O O . ASP A 1 199 ? -15.966 -0.004 31.734 1.00 91.50 199 ASP A O 1
ATOM 1536 N N . GLU A 1 200 ? -15.575 1.908 32.841 1.00 89.94 200 GLU A N 1
ATOM 1537 C CA . GLU A 1 200 ? -16.919 2.003 33.405 1.00 89.94 200 GLU A CA 1
ATOM 1538 C C . GLU A 1 200 ? -17.983 2.266 32.330 1.00 89.94 200 GLU A C 1
ATOM 1540 O O . GLU A 1 200 ? -19.032 1.615 32.329 1.00 89.94 200 GLU A O 1
ATOM 1545 N N . LEU A 1 201 ? -17.711 3.164 31.376 1.00 89.69 201 LEU A N 1
ATOM 1546 C CA . LEU A 1 201 ? -18.601 3.397 30.235 1.00 89.69 201 LEU A CA 1
ATOM 1547 C C . LEU A 1 201 ? -18.775 2.122 29.399 1.00 89.69 201 LEU A C 1
ATOM 1549 O O . LEU A 1 201 ? -19.904 1.775 29.053 1.00 89.69 201 LEU A O 1
ATOM 1553 N N . LEU A 1 202 ? -17.695 1.385 29.120 1.00 86.31 202 LEU A N 1
ATOM 1554 C CA . LEU A 1 202 ? -17.755 0.120 28.381 1.00 86.31 202 LEU A CA 1
ATOM 1555 C C . LEU A 1 202 ? -18.565 -0.943 29.130 1.00 86.31 202 LEU A C 1
ATOM 1557 O O . LEU A 1 202 ? -19.434 -1.583 28.535 1.00 86.31 202 LEU A O 1
ATOM 1561 N N . ARG A 1 203 ? -18.340 -1.095 30.442 1.00 85.62 203 ARG A N 1
ATOM 1562 C CA . ARG A 1 203 ? -19.060 -2.055 31.293 1.00 85.62 203 ARG A CA 1
ATOM 1563 C C . ARG A 1 203 ? -20.570 -1.824 31.272 1.00 85.62 203 ARG A C 1
ATOM 1565 O O . ARG A 1 203 ? -21.338 -2.782 31.295 1.00 85.62 203 ARG A O 1
ATOM 1572 N N . GLN A 1 204 ? -20.998 -0.566 31.229 1.00 81.44 204 GLN A N 1
ATOM 1573 C CA . GLN A 1 204 ? -22.413 -0.199 31.233 1.00 81.44 204 GLN A CA 1
ATOM 1574 C C . GLN A 1 204 ? -23.054 -0.114 29.836 1.00 81.44 204 GLN A C 1
ATOM 1576 O O . GLN A 1 204 ? -24.247 0.170 29.738 1.00 81.44 204 GLN A O 1
ATOM 1581 N N . SER A 1 205 ? -22.285 -0.356 28.771 1.00 76.25 205 SER A N 1
ATOM 1582 C CA . SER A 1 205 ? -22.736 -0.254 27.374 1.00 76.25 205 SER A CA 1
ATOM 1583 C C . SER A 1 205 ? -22.972 -1.616 26.710 1.00 76.25 205 SER A C 1
ATOM 1585 O O . SER A 1 205 ? -23.113 -1.687 25.491 1.00 76.25 205 SER A O 1
ATOM 1587 N N . GLY A 1 206 ? -23.017 -2.706 27.488 1.00 70.25 206 GLY A N 1
ATOM 1588 C CA . GLY A 1 206 ? -23.128 -4.078 26.972 1.00 70.25 206 GLY A CA 1
ATOM 1589 C C . GLY A 1 206 ? -24.321 -4.310 26.032 1.00 70.25 206 GLY A C 1
ATOM 1590 O O . GLY A 1 206 ? -24.162 -4.958 24.999 1.00 70.25 206 GLY A O 1
ATOM 1591 N N . GLU A 1 207 ? -25.481 -3.718 26.331 1.00 67.88 207 GLU A N 1
ATOM 1592 C CA . GLU A 1 207 ? -26.708 -3.827 25.518 1.00 67.88 207 GLU A CA 1
ATOM 1593 C C . GLU A 1 207 ? -26.642 -2.998 24.216 1.00 67.88 207 GLU A C 1
ATOM 1595 O O . GLU A 1 207 ? -27.222 -3.366 23.198 1.00 67.88 207 GLU A O 1
ATOM 1600 N N . LEU A 1 208 ? -25.847 -1.923 24.182 1.00 66.25 208 LEU A N 1
ATOM 1601 C CA . LEU A 1 208 ? -25.662 -1.089 22.983 1.00 66.25 208 LEU A CA 1
ATOM 1602 C C . LEU A 1 208 ? -24.802 -1.787 21.913 1.00 66.25 208 LEU A C 1
ATOM 1604 O O . LEU A 1 208 ? -24.884 -1.477 20.719 1.00 66.25 208 LEU A O 1
ATOM 1608 N N . VAL A 1 209 ? -23.962 -2.742 22.324 1.00 64.75 209 VAL A N 1
ATOM 1609 C CA . VAL A 1 209 ? -23.069 -3.483 21.422 1.00 64.75 209 VAL A CA 1
ATOM 1610 C C . VAL A 1 209 ? -23.833 -4.555 20.636 1.00 64.75 209 VAL A C 1
ATOM 1612 O O . VAL A 1 209 ? -23.562 -4.725 19.444 1.00 64.75 209 VAL A O 1
ATOM 1615 N N . SER A 1 210 ? -24.828 -5.219 21.238 1.00 66.69 210 SER A N 1
ATOM 1616 C CA . SER A 1 210 ? -25.648 -6.238 20.559 1.00 66.69 210 SER A CA 1
ATOM 1617 C C . SER A 1 210 ? -26.568 -5.635 19.492 1.00 66.69 210 SER A C 1
ATOM 1619 O O . SER A 1 210 ? -26.787 -6.256 18.452 1.00 66.69 210 SER A O 1
ATOM 1621 N N . GLY A 1 211 ? -27.007 -4.383 19.665 1.00 57.56 211 GLY A N 1
ATOM 1622 C CA . GLY A 1 211 ? -27.815 -3.672 18.673 1.00 57.56 211 GLY A CA 1
ATOM 1623 C C . GLY A 1 211 ? -29.230 -4.218 18.510 1.00 57.56 211 GLY A C 1
ATOM 1624 O O . GLY A 1 211 ? -29.796 -4.069 17.427 1.00 57.56 211 GLY A O 1
ATOM 1625 N N . GLU A 1 212 ? -29.785 -4.846 19.547 1.00 56.34 212 GLU A N 1
ATOM 1626 C CA . GLU A 1 212 ? -31.233 -5.004 19.657 1.00 56.34 212 GLU A CA 1
ATOM 1627 C C . GLU A 1 212 ? -31.819 -3.616 19.935 1.00 56.34 212 GLU A C 1
ATOM 1629 O O . GLU A 1 212 ? -31.920 -3.169 21.071 1.00 56.34 212 GLU A O 1
ATOM 1634 N N . GLU A 1 213 ? -32.106 -2.875 18.865 1.00 50.91 213 GLU A N 1
ATOM 1635 C CA . GLU A 1 213 ? -33.022 -1.743 18.951 1.00 50.91 213 GLU A CA 1
ATOM 1636 C C . GLU A 1 213 ? -34.404 -2.323 19.276 1.00 50.91 213 GLU A C 1
ATOM 1638 O O . GLU A 1 213 ? -34.925 -3.137 18.505 1.00 50.91 213 GLU A O 1
ATOM 1643 N N . ASP A 1 214 ? -34.959 -1.937 20.430 1.00 45.06 214 ASP A N 1
ATOM 1644 C CA . ASP A 1 214 ? -36.367 -2.136 20.773 1.00 45.06 214 ASP A CA 1
ATOM 1645 C C . ASP A 1 214 ? -37.234 -1.798 19.547 1.00 45.06 214 ASP A C 1
ATOM 1647 O O . ASP A 1 214 ? -37.202 -0.677 19.028 1.00 45.06 214 ASP A O 1
ATOM 1651 N N . LYS A 1 215 ? -37.965 -2.804 19.061 1.00 34.59 215 LYS A N 1
ATOM 1652 C CA . LYS A 1 215 ? -39.046 -2.640 18.085 1.00 34.59 215 LYS A CA 1
ATOM 1653 C C . LYS A 1 215 ? -40.289 -2.070 18.747 1.00 34.59 215 LYS A C 1
ATOM 1655 O O . LYS A 1 215 ? -40.611 -2.524 19.866 1.00 34.59 215 LYS A O 1
#

Foldseek 3Di:
DDDDDDDDDDDPCLLVVLLPDLAAEAEAEQPPVCPVVVVPPRNLVSHLAYEHEPCVDPRSVVVLLVNLQVLLVVVDVPPPDDDPDDDDPPVPDSSSVVLQVQCPDQQHPDRRYHYFYYHVVVPGRVVVVVVSVVSSVVNCVVVVVSVVSVVVVVVVVVVVVLVVQLVVLQVPDPVLVVLLVVCVVCCVVVVDHPVVSVVVSVVVCVVSSVPPDPD

Solvent-accessible surface area (backbone atoms only — not comparable to full-atom values): 12824 Å² total; per-residue (Å²): 141,86,88,88,84,81,86,84,87,87,82,78,56,65,61,57,53,40,64,70,45,96,72,26,74,43,79,43,55,45,78,53,90,53,50,74,81,68,48,48,75,66,65,72,68,57,37,54,31,37,33,34,35,50,45,87,42,80,51,25,72,57,51,50,47,54,51,28,32,52,51,19,56,70,73,46,77,58,94,76,80,69,78,97,71,86,85,80,64,75,91,71,67,51,40,29,59,52,29,51,56,48,34,65,45,92,79,52,97,60,90,43,55,43,78,45,57,21,29,71,95,74,60,40,43,49,67,62,50,55,52,49,52,53,52,50,51,51,49,28,54,78,68,49,48,42,62,52,54,52,50,49,47,49,51,52,52,50,51,52,52,49,52,51,51,45,53,54,48,52,74,66,34,64,69,53,51,53,52,50,64,71,46,47,67,39,38,78,70,66,76,46,48,74,65,61,54,50,54,51,54,54,68,74,37,60,68,65,67,74,60,76,71,86,126

Nearest PDB structures (foldseek):
  4gt1-assembly1_A-2  TM=7.010E-01  e=2.057E-08  Mycobacterium tuberculosis
  2qm8-assembly1_A  TM=7.382E-01  e=8.529E-07  Methylorub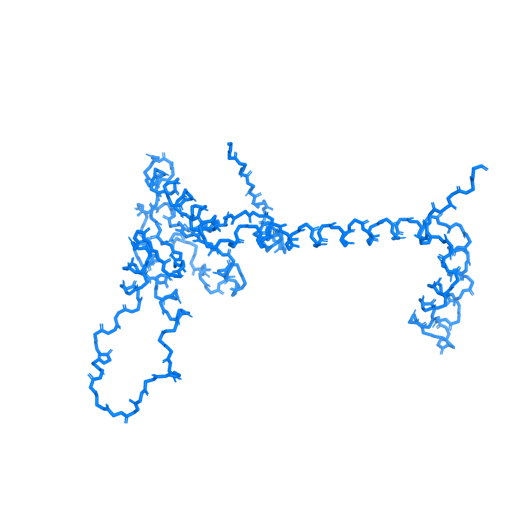rum extorquens AM1
  2qm7-assembly1_A  TM=6.655E-01  e=1.833E-07  Methylorubrum extorquens AM1
  4jyc-assembly1_D  TM=6.764E-01  e=3.513E-07  Methylorubrum extorquens AM1
  3nxs-assembly1_A-2  TM=6.762E-01  e=3.525E-06  Mycolicibacterium smegmatis MC2 155